Protein AF-A0A522B8D0-F1 (afdb_monomer_lite)

Radius of gyration: 38.63 Å; chains: 1; bounding box: 102×41×98 Å

Secondary structure (DSSP, 8-state):
---------------------------------SSHHHHHHHHHHHHHHHHHHHHHHHHHHHHHHHHHHHHHHHHHHHHHHHHHHHHHTTSPPPPPPTTT-HHHHHHHHHHHHHHHHHHHHHHHHHHHHHHHHHHHHHH-TTHHHHHHHHHHHHHH-HHHHHHHHTSS-HHHHHHHHHHHHHHHHHHHHHHHHHHHHHHHHHHHHTT---S-----------PPPHHHHHHHHHTT--HHHHHHHHHHH--

pLDDT: mean 71.37, std 17.2, range [30.66, 91.12]

Foldseek 3Di:
DDDDDDDDDDDDDDDDDDDDDDDDDDDPPPCPVPDVVVVVVVVVVVVVVVVVVVVVVVVVVVVVVVVVVVVVVVVVVVVVVVVVVVVVVPPQDDQDDCVVCVPSNVVSVVVVVVVVVVVVVVVVLVVVLVVLLVVVCVVDVCLCVQQVVVVVVCVVDVVSVCVQVVDPHNSVVSNVVSVVVVVVVVVVVVVVVVVVVVVVVVCVVVVVDPDDDDPDDPPDPPFDDPVLVVVCVVVVHDRVVSVVVVVVVVD

Sequence (251 aa):
MPENKETETTQKGEGVAEETERKEQDPAEKITPDHPRFQEVYGKWKSTERTAEQLKKSLEEKDLDIQLLKQHNQRLETRFSSVEDKMNAKAEEPAPDPIEDPKGYHAWWEKKYDTDRKQVQQAAYAARIGEQIEAQRDLHEDYEAVVKPIIAEMETNQELKNKIWLSANPAREAYKYGKGKMEKQTKENETSETEKEKERSRAIEQGLVEGAGAPPAKKAETKLTQDQARVARLLGVSEEKYLKQLQALEK

Structure (mmCIF, N/CA/C/O backbone):
data_AF-A0A522B8D0-F1
#
_entry.id   AF-A0A522B8D0-F1
#
loop_
_atom_site.group_PDB
_atom_site.id
_atom_site.type_symbol
_atom_site.label_atom_id
_atom_site.label_alt_id
_atom_site.label_comp_id
_atom_site.label_asym_id
_atom_site.label_entity_id
_atom_site.label_seq_id
_atom_site.pdbx_PDB_ins_code
_atom_site.Cartn_x
_atom_site.Cartn_y
_atom_site.Cartn_z
_atom_site.occupancy
_atom_site.B_iso_or_equiv
_atom_site.auth_seq_id
_atom_site.auth_comp_id
_atom_site.auth_asym_id
_atom_site.auth_atom_id
_atom_site.pdbx_PDB_model_num
ATOM 1 N N . MET A 1 1 ? -61.190 5.520 -40.421 1.00 31.17 1 MET A N 1
ATOM 2 C CA . MET A 1 1 ? -62.327 4.670 -40.826 1.00 31.17 1 MET A CA 1
ATOM 3 C C . MET A 1 1 ? -61.759 3.546 -41.683 1.00 31.17 1 MET A C 1
ATOM 5 O O . MET A 1 1 ? -61.038 3.903 -42.609 1.00 31.17 1 MET A O 1
ATOM 9 N N . PRO A 1 2 ? -62.083 2.262 -41.476 1.00 42.53 2 PRO A N 1
ATOM 10 C CA . PRO A 1 2 ? -62.659 1.642 -40.277 1.00 42.53 2 PRO A CA 1
ATOM 11 C C . PRO A 1 2 ? -62.097 0.223 -39.951 1.00 42.53 2 PRO A C 1
ATOM 13 O O . PRO A 1 2 ? -61.223 -0.284 -40.645 1.00 42.53 2 PRO A O 1
ATOM 16 N N . GLU A 1 3 ? -62.677 -0.356 -38.888 1.00 40.09 3 GLU A N 1
ATOM 17 C CA . GLU A 1 3 ? -63.013 -1.781 -38.652 1.00 40.09 3 GLU A CA 1
ATOM 18 C C . GLU A 1 3 ? -61.919 -2.805 -38.282 1.00 40.09 3 GLU A C 1
ATOM 20 O O . GLU A 1 3 ? -60.974 -3.043 -39.021 1.00 40.09 3 GLU A O 1
ATOM 25 N N . ASN A 1 4 ? -61.922 -3.356 -37.058 1.00 39.81 4 ASN A N 1
ATOM 26 C CA . ASN A 1 4 ? -62.866 -4.295 -36.398 1.00 39.81 4 ASN A CA 1
ATOM 27 C C . ASN A 1 4 ? -62.612 -5.779 -36.716 1.00 39.81 4 ASN A C 1
ATOM 29 O O . ASN A 1 4 ? -62.751 -6.222 -37.852 1.00 39.81 4 ASN A O 1
ATOM 33 N N . LYS A 1 5 ? -62.335 -6.530 -35.642 1.00 41.91 5 LYS A N 1
ATOM 34 C CA . LYS A 1 5 ? -62.818 -7.883 -35.294 1.00 41.91 5 LYS A CA 1
ATOM 35 C C . LYS A 1 5 ? -62.304 -8.145 -33.871 1.00 41.91 5 LYS A C 1
ATOM 37 O O . LYS A 1 5 ? -61.106 -8.304 -33.679 1.00 41.91 5 LYS A O 1
ATOM 42 N N . GLU A 1 6 ? -63.067 -7.870 -32.817 1.00 38.03 6 GLU A N 1
ATOM 43 C CA . GLU A 1 6 ? -64.169 -8.688 -32.282 1.00 38.03 6 GLU A CA 1
ATOM 44 C C . GLU A 1 6 ? -63.853 -10.185 -32.224 1.00 38.03 6 GLU A C 1
ATOM 46 O O . GLU A 1 6 ? -63.852 -10.867 -33.244 1.00 38.03 6 GLU A O 1
ATOM 51 N N . THR A 1 7 ? -63.686 -10.677 -30.995 1.00 37.69 7 THR A N 1
ATOM 52 C CA . THR A 1 7 ? -64.498 -11.788 -30.484 1.00 37.69 7 THR A CA 1
ATOM 53 C C . THR A 1 7 ? -64.794 -11.545 -29.006 1.00 37.69 7 THR A C 1
ATOM 55 O O . THR A 1 7 ? -63.912 -11.646 -28.153 1.00 37.69 7 THR A O 1
ATOM 58 N N . GLU A 1 8 ? -66.054 -11.211 -28.736 1.00 37.22 8 GLU A N 1
ATOM 59 C CA . GLU A 1 8 ? -66.759 -11.471 -27.484 1.00 37.22 8 GLU A CA 1
ATOM 60 C C . GLU A 1 8 ? -66.806 -12.980 -27.194 1.00 37.22 8 GLU A C 1
ATOM 62 O O . GLU A 1 8 ? -66.842 -13.785 -28.122 1.00 37.22 8 GLU A O 1
ATOM 67 N N . THR A 1 9 ? -66.941 -13.368 -25.923 1.00 34.50 9 THR A N 1
ATOM 68 C CA . THR A 1 9 ? -68.095 -14.173 -25.478 1.00 34.50 9 THR A CA 1
ATOM 69 C C . THR A 1 9 ? -68.305 -13.969 -23.976 1.00 34.50 9 THR A C 1
ATOM 71 O O . THR A 1 9 ? -67.489 -14.348 -23.140 1.00 34.50 9 THR A O 1
ATOM 74 N N . THR A 1 10 ? -69.442 -13.352 -23.677 1.00 34.34 10 THR A N 1
ATOM 75 C CA . THR A 1 10 ? -70.123 -13.240 -22.383 1.00 34.34 10 THR A CA 1
ATOM 76 C C . THR A 1 10 ? -71.086 -14.422 -22.222 1.00 34.34 10 THR A C 1
ATOM 78 O O . THR A 1 10 ? -71.681 -14.815 -23.219 1.00 34.34 10 THR A O 1
ATOM 81 N N . GLN A 1 11 ? -71.306 -14.922 -20.997 1.00 38.56 11 GLN A N 1
ATOM 82 C CA . GLN A 1 11 ? -72.619 -15.302 -20.409 1.00 38.56 11 GLN A CA 1
ATOM 83 C C . GLN A 1 11 ? -72.384 -15.974 -19.040 1.00 38.56 11 GLN A C 1
ATOM 85 O O . GLN A 1 11 ? -71.650 -16.947 -18.942 1.00 38.56 11 GLN A O 1
ATOM 90 N N . LYS A 1 12 ? -72.756 -15.329 -17.927 1.00 34.78 12 LYS A N 1
ATOM 91 C CA . LYS A 1 12 ? -74.091 -15.209 -17.291 1.00 34.78 12 LYS A CA 1
ATOM 92 C C . LYS A 1 12 ? -74.491 -16.432 -16.456 1.00 34.78 12 LYS A C 1
ATOM 94 O O . LYS A 1 12 ? -74.653 -17.530 -16.967 1.00 34.78 12 LYS A O 1
ATOM 99 N N . GLY A 1 13 ? -74.770 -16.149 -15.186 1.00 31.75 13 GLY A N 1
ATOM 100 C CA . GLY A 1 13 ? -75.489 -16.995 -14.242 1.00 31.75 13 GLY A CA 1
ATOM 101 C C . GLY A 1 13 ? -75.938 -16.148 -13.052 1.00 31.75 13 GLY A C 1
ATOM 102 O O . GLY A 1 13 ? -75.279 -16.137 -12.019 1.00 31.75 13 GLY A O 1
ATOM 103 N N . GLU A 1 14 ? -77.005 -15.370 -13.255 1.00 38.16 14 GLU A N 1
ATOM 104 C CA . GLU A 1 14 ? -77.809 -14.725 -12.206 1.00 38.16 14 GLU A CA 1
ATOM 105 C C . GLU A 1 14 ? -78.506 -15.788 -11.338 1.00 38.16 14 GLU A C 1
ATOM 107 O O . GLU A 1 14 ? -78.957 -16.807 -11.857 1.00 38.16 14 GLU A O 1
ATOM 112 N N . GLY A 1 15 ? -78.656 -15.518 -10.038 1.00 30.66 15 GLY A N 1
ATOM 113 C CA . GLY A 1 15 ? -79.461 -16.330 -9.124 1.00 30.66 15 GLY A CA 1
ATOM 114 C C . GLY A 1 15 ? -79.605 -15.663 -7.758 1.00 30.66 15 GLY A C 1
ATOM 115 O O . GLY A 1 15 ? -78.757 -15.828 -6.889 1.00 30.66 15 GLY A O 1
ATOM 116 N N . VAL A 1 16 ? -80.663 -14.867 -7.615 1.00 36.16 16 VAL A N 1
ATOM 117 C CA . VAL A 1 16 ? -81.123 -14.190 -6.392 1.00 36.16 16 VAL A CA 1
ATOM 118 C C . VAL A 1 16 ? -82.083 -15.110 -5.618 1.00 36.16 16 VAL A C 1
ATOM 120 O O . VAL A 1 16 ? -82.802 -15.881 -6.245 1.00 36.16 16 VAL A O 1
ATOM 123 N N . ALA A 1 17 ? -82.140 -14.899 -4.294 1.00 32.41 17 ALA A N 1
ATOM 124 C CA . ALA A 1 17 ? -83.106 -15.385 -3.293 1.00 32.41 17 ALA A CA 1
ATOM 125 C C . ALA A 1 17 ? -82.861 -16.791 -2.711 1.00 32.41 17 ALA A C 1
ATOM 127 O O . ALA A 1 17 ? -83.013 -17.791 -3.394 1.00 32.41 17 ALA A O 1
ATOM 128 N N . GLU A 1 18 ? -82.563 -16.875 -1.410 1.00 36.44 18 GLU A N 1
ATOM 129 C CA . GLU A 1 18 ? -83.627 -17.039 -0.413 1.00 36.44 18 GLU A CA 1
ATOM 130 C C . GLU A 1 18 ? -83.113 -16.763 1.006 1.00 36.44 18 GLU A C 1
ATOM 132 O O . GLU A 1 18 ? -81.993 -17.083 1.400 1.00 36.44 18 GLU A O 1
ATOM 137 N N . GLU A 1 19 ? -83.979 -16.089 1.735 1.00 41.19 19 GLU A N 1
ATOM 138 C CA . GLU A 1 19 ? -83.930 -15.718 3.131 1.00 41.19 19 GLU A CA 1
ATOM 139 C C . GLU A 1 19 ? -83.968 -16.982 4.005 1.00 41.19 19 GLU A C 1
ATOM 141 O O . GLU A 1 19 ? -84.827 -17.849 3.854 1.00 41.19 19 GLU A O 1
ATOM 146 N N . THR A 1 20 ? -83.049 -17.109 4.957 1.00 35.47 20 THR A N 1
ATOM 147 C CA . THR A 1 20 ? -83.353 -17.869 6.171 1.00 35.47 20 THR A CA 1
ATOM 148 C C . THR A 1 20 ? -82.758 -17.136 7.353 1.00 35.47 20 THR A C 1
ATOM 150 O O . THR A 1 20 ? -81.575 -17.242 7.676 1.00 35.47 20 THR A O 1
ATOM 153 N N . GLU A 1 21 ? -83.624 -16.356 7.991 1.00 41.97 21 GLU A N 1
ATOM 154 C CA . GLU A 1 21 ? -83.478 -15.961 9.378 1.00 41.97 21 GLU A CA 1
ATOM 155 C C . GLU A 1 21 ? -83.120 -17.195 10.226 1.00 41.97 21 GLU A C 1
ATOM 157 O O . GLU A 1 21 ? -83.922 -18.108 10.420 1.00 41.97 21 GLU A O 1
ATOM 162 N N . ARG A 1 22 ? -81.921 -17.198 10.804 1.00 38.12 22 ARG A N 1
ATOM 163 C CA . ARG A 1 22 ? -81.732 -17.743 12.148 1.00 38.12 22 ARG A CA 1
ATOM 164 C C . ARG A 1 22 ? -81.296 -16.600 13.041 1.00 38.12 22 ARG A C 1
ATOM 166 O O . ARG A 1 22 ? -80.118 -16.275 13.149 1.00 38.12 22 ARG A O 1
ATOM 173 N N . LYS A 1 23 ? -82.300 -15.973 13.651 1.00 37.28 23 LYS A N 1
ATOM 174 C CA . LYS A 1 23 ? -82.131 -15.285 14.925 1.00 37.28 23 LYS A CA 1
ATOM 175 C C . LYS A 1 23 ? -81.528 -16.250 15.944 1.00 37.28 23 LYS A C 1
ATOM 177 O O . LYS A 1 23 ? -81.871 -17.428 15.958 1.00 37.28 23 LYS A O 1
ATOM 182 N N . GLU A 1 24 ? -80.696 -15.658 16.793 1.00 45.12 24 GLU A N 1
ATOM 183 C CA . GLU A 1 24 ? -80.339 -16.112 18.135 1.00 45.12 24 GLU A CA 1
ATOM 184 C C . GLU A 1 24 ? -79.643 -17.470 18.235 1.00 45.12 24 GLU A C 1
ATOM 186 O O . GLU A 1 24 ? -80.259 -18.525 18.329 1.00 45.12 24 GLU A O 1
ATOM 191 N N . GLN A 1 25 ? -78.323 -17.397 18.368 1.00 35.97 25 GLN A N 1
ATOM 192 C CA . GLN A 1 25 ? -77.677 -17.889 19.5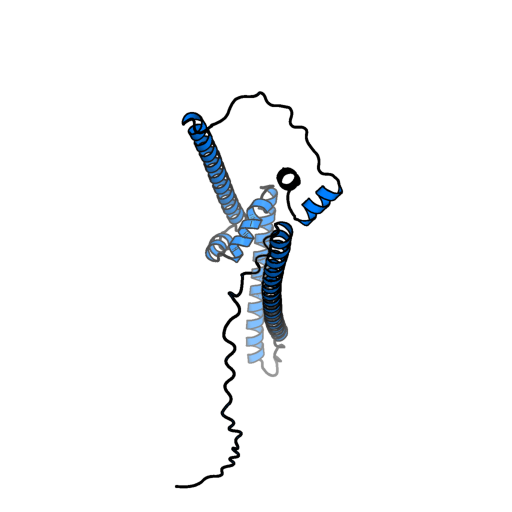79 1.00 35.97 25 GLN A CA 1
ATOM 193 C C . GLN A 1 25 ? -76.413 -17.068 19.782 1.00 35.97 25 GLN A C 1
ATOM 195 O O . GLN A 1 25 ? -75.493 -17.217 18.989 1.00 35.97 25 GLN A O 1
ATOM 200 N N . ASP A 1 26 ? -76.491 -16.169 20.772 1.00 35.66 26 ASP A N 1
ATOM 201 C CA . ASP A 1 26 ? -75.467 -15.788 21.753 1.00 35.66 26 ASP A CA 1
ATOM 202 C C . ASP A 1 26 ? -74.041 -15.473 21.265 1.00 35.66 26 ASP A C 1
ATOM 204 O O . ASP A 1 26 ? -73.635 -15.873 20.181 1.00 35.66 26 ASP A O 1
ATOM 208 N N . PRO A 1 27 ? -73.278 -14.626 21.984 1.00 43.34 27 PRO A N 1
ATOM 209 C CA . PRO A 1 27 ? -72.066 -14.031 21.438 1.00 43.34 27 PRO A CA 1
ATOM 210 C C . PRO A 1 27 ? -71.155 -15.128 20.886 1.00 43.34 27 PRO A C 1
ATOM 212 O O . PRO A 1 27 ? -71.113 -16.235 21.423 1.00 43.34 27 PRO A O 1
ATOM 215 N N . ALA A 1 28 ? -70.359 -14.808 19.861 1.00 42.09 28 ALA A N 1
ATOM 216 C CA . ALA A 1 28 ? -69.061 -15.449 19.756 1.00 42.09 28 ALA A CA 1
ATOM 217 C C . ALA A 1 28 ? -68.340 -15.091 21.060 1.00 42.09 28 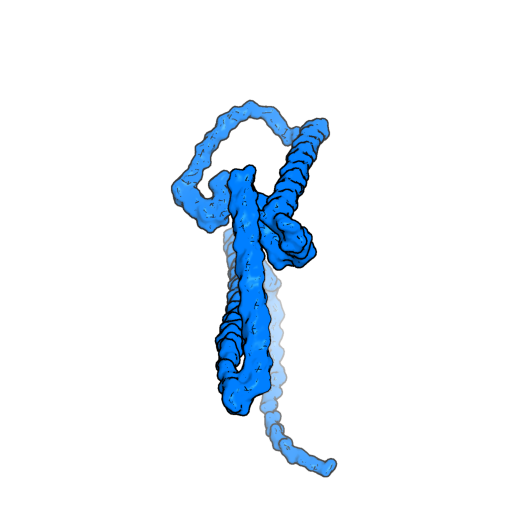ALA A C 1
ATOM 219 O O . ALA A 1 28 ? -67.613 -14.097 21.142 1.00 42.09 28 ALA A O 1
ATOM 220 N N . GLU A 1 29 ? -68.644 -15.858 22.112 1.00 44.44 29 GLU A N 1
ATOM 221 C CA . GLU A 1 29 ? -67.820 -16.057 23.265 1.00 44.44 29 GLU A CA 1
ATOM 222 C C . GLU A 1 29 ? -66.446 -16.152 22.644 1.00 44.44 29 GLU A C 1
ATOM 224 O O . GLU A 1 29 ? -66.147 -17.032 21.828 1.00 44.44 29 GLU A O 1
ATOM 229 N N . LYS A 1 30 ? -65.613 -15.166 22.967 1.00 47.50 30 LYS A N 1
ATOM 230 C CA . LYS A 1 30 ? -64.203 -15.448 23.067 1.00 47.50 30 LYS A CA 1
ATOM 231 C C . LYS A 1 30 ? -64.164 -16.722 23.894 1.00 47.50 30 LYS A C 1
ATOM 233 O O . LYS A 1 30 ? -64.244 -16.659 25.114 1.00 47.50 30 LYS A O 1
ATOM 238 N N . ILE A 1 31 ? -64.030 -17.869 23.239 1.00 50.38 31 ILE A N 1
ATOM 239 C CA . ILE A 1 31 ? -63.496 -19.061 23.864 1.00 50.38 31 ILE A CA 1
ATOM 240 C C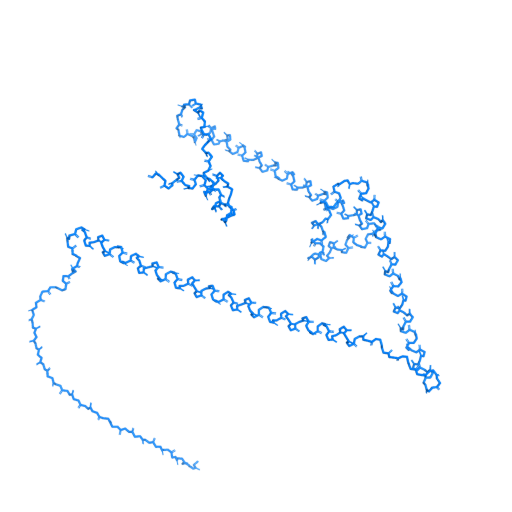 . ILE A 1 31 ? -62.012 -18.725 24.060 1.00 50.38 31 ILE A C 1
ATOM 242 O O . ILE A 1 31 ? -61.124 -19.291 23.438 1.00 50.38 31 ILE A O 1
ATOM 246 N N . THR A 1 32 ? -61.729 -17.694 24.860 1.00 56.59 32 THR A N 1
ATOM 247 C CA . THR A 1 32 ? -60.619 -17.710 25.783 1.00 56.59 32 THR A CA 1
ATOM 248 C C . THR A 1 32 ? -61.014 -18.826 26.718 1.00 56.59 32 THR A C 1
ATOM 250 O O . THR A 1 32 ? -61.957 -18.649 27.487 1.00 56.59 32 THR A O 1
ATOM 253 N N . PRO A 1 33 ? -60.414 -20.013 26.591 1.00 55.50 33 PRO A N 1
ATOM 254 C CA . PRO A 1 33 ? -60.809 -21.096 27.455 1.00 55.50 33 PRO A CA 1
ATOM 255 C C . PRO A 1 33 ? -60.426 -20.618 28.855 1.00 55.50 33 PRO A C 1
ATOM 257 O O . PRO A 1 33 ? -59.255 -20.328 29.109 1.00 55.50 33 PRO A O 1
ATOM 260 N N . ASP A 1 34 ? -61.412 -20.468 29.735 1.00 57.34 34 ASP A N 1
ATOM 261 C CA . ASP A 1 34 ? -61.254 -19.851 31.062 1.00 57.34 34 ASP A CA 1
ATOM 262 C C . ASP A 1 34 ? -60.520 -20.779 32.049 1.00 57.34 34 ASP A C 1
ATOM 264 O O . ASP A 1 34 ? -60.603 -20.674 33.269 1.00 57.34 34 ASP A O 1
ATOM 268 N N . HIS A 1 35 ? -59.781 -21.738 31.490 1.00 58.19 35 HIS A N 1
ATOM 269 C CA . HIS A 1 35 ? -58.930 -22.656 32.198 1.00 58.19 35 HIS A CA 1
ATOM 270 C C . HIS A 1 35 ? -57.471 -22.227 31.974 1.00 58.19 35 HIS A C 1
ATOM 272 O O . HIS A 1 35 ? -57.006 -22.223 30.827 1.00 58.19 35 HIS A O 1
ATOM 278 N N . PRO A 1 36 ? -56.702 -21.938 33.039 1.00 63.34 36 PRO A N 1
ATOM 279 C CA . PRO A 1 36 ? -55.348 -21.376 32.940 1.00 63.34 36 PRO A CA 1
ATOM 280 C C . PRO A 1 36 ? -54.424 -22.202 32.030 1.00 63.34 36 PRO A C 1
ATOM 282 O O . PRO A 1 36 ? -53.677 -21.663 31.218 1.00 63.34 36 PRO A O 1
ATOM 285 N N . ARG A 1 37 ? -54.581 -23.531 32.048 1.00 62.41 37 ARG A N 1
ATOM 286 C CA . ARG A 1 37 ? -53.851 -24.465 31.174 1.00 62.41 37 ARG A CA 1
ATOM 287 C C . ARG A 1 37 ? -54.042 -24.216 29.668 1.00 62.41 37 ARG A C 1
ATOM 289 O O . ARG A 1 37 ? -53.117 -24.436 28.897 1.00 62.41 37 ARG A O 1
ATOM 296 N N . PHE A 1 38 ? -55.217 -23.777 29.227 1.00 65.38 38 PHE A N 1
ATOM 297 C CA . PHE A 1 38 ? -55.481 -23.503 27.813 1.00 65.38 38 PHE A CA 1
ATOM 298 C C . PHE A 1 38 ? -54.984 -22.119 27.383 1.00 65.38 38 PHE A C 1
ATOM 300 O O . PHE A 1 38 ? -54.512 -21.981 26.257 1.00 65.38 38 PHE A O 1
ATOM 307 N N . GLN A 1 39 ? -55.023 -21.119 28.271 1.00 67.75 39 GLN A N 1
ATOM 308 C CA . GLN A 1 39 ? -54.376 -19.825 28.025 1.00 67.75 39 GLN A CA 1
ATOM 309 C C . GLN A 1 39 ? -52.856 -19.990 27.887 1.00 67.75 39 GLN A C 1
ATOM 311 O O . GLN A 1 39 ? -52.251 -19.405 26.990 1.00 67.75 39 GLN A O 1
ATOM 316 N N . GLU A 1 40 ? -52.249 -20.861 28.698 1.00 69.56 40 GLU A N 1
ATOM 317 C CA . GLU A 1 40 ? -50.836 -21.225 28.569 1.00 69.56 40 GLU A CA 1
ATOM 318 C C . GLU A 1 40 ? -50.526 -21.939 27.247 1.00 69.56 40 GLU A C 1
ATOM 320 O O . GLU A 1 40 ? -49.542 -21.609 26.585 1.00 69.56 40 GLU A O 1
ATOM 325 N N . VAL A 1 41 ? -51.350 -22.910 26.837 1.00 70.62 41 VAL A N 1
ATOM 326 C CA . VAL A 1 41 ? -51.152 -23.643 25.573 1.00 70.62 41 VAL A CA 1
ATOM 327 C C . VAL A 1 41 ? -51.348 -22.723 24.368 1.00 70.62 41 VAL A C 1
ATOM 329 O O . VAL A 1 41 ? -50.527 -22.737 23.454 1.00 70.62 41 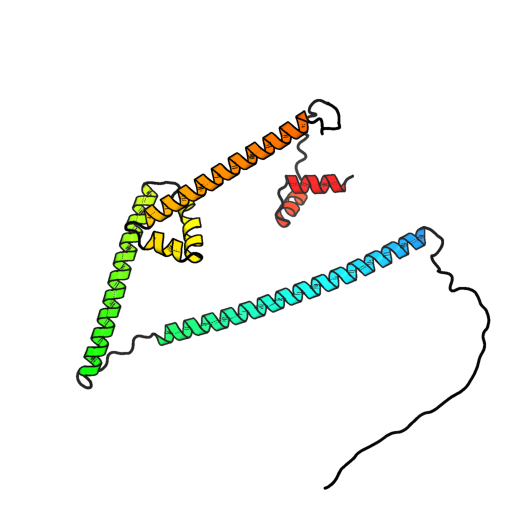VAL A O 1
ATOM 332 N N . TYR A 1 42 ? -52.376 -21.874 24.380 1.00 71.88 42 TYR A N 1
ATOM 333 C CA . TYR A 1 42 ? -52.616 -20.893 23.324 1.00 71.88 42 TYR A CA 1
ATOM 334 C C . TYR A 1 42 ? -51.511 -19.828 23.273 1.00 71.88 42 TYR A C 1
ATOM 336 O O . TYR A 1 42 ? -51.053 -19.466 22.191 1.00 71.88 42 TYR A O 1
ATOM 344 N N . GLY A 1 43 ? -51.009 -19.386 24.431 1.00 70.12 43 GLY A N 1
ATOM 345 C CA . GLY A 1 43 ? -49.850 -18.498 24.531 1.00 70.12 43 GLY A CA 1
ATOM 346 C C . GLY A 1 43 ? -48.578 -19.121 23.948 1.00 70.12 43 GLY A C 1
ATOM 347 O O . GLY A 1 43 ? -47.870 -18.460 23.188 1.00 70.12 43 GLY A O 1
ATOM 348 N N . LYS A 1 44 ? -48.325 -20.408 24.225 1.00 75.75 44 LYS A N 1
ATOM 349 C CA . LYS A 1 44 ? -47.220 -21.184 23.628 1.00 75.75 44 LYS A CA 1
ATOM 350 C C . LYS A 1 44 ? -47.394 -21.386 22.118 1.00 75.75 44 LYS A C 1
ATOM 352 O O . LYS A 1 44 ? -46.424 -21.333 21.367 1.00 75.75 44 LYS A O 1
ATOM 357 N N . TRP A 1 45 ? -48.619 -21.587 21.645 1.00 76.69 45 TRP A N 1
ATOM 358 C CA . TRP A 1 45 ? -48.897 -21.724 20.215 1.00 76.69 45 TRP A CA 1
ATOM 359 C C . TRP A 1 45 ? -48.711 -20.395 19.463 1.00 76.69 45 TRP A C 1
ATOM 361 O O . TRP A 1 45 ? -48.005 -20.336 18.461 1.00 76.69 45 TRP A O 1
ATOM 371 N N . LYS A 1 46 ? -49.227 -19.284 19.999 1.00 77.62 46 LYS A N 1
ATOM 372 C CA . LYS A 1 46 ? -49.014 -17.948 19.419 1.00 77.62 46 LYS A CA 1
ATOM 373 C C . LYS A 1 46 ? -47.552 -17.501 19.470 1.00 77.62 46 LYS A C 1
ATOM 375 O O . LYS A 1 46 ? -47.107 -16.791 18.569 1.00 77.62 46 LYS A O 1
ATOM 380 N N . SER A 1 47 ? -46.794 -17.882 20.501 1.00 74.12 47 SER A N 1
ATOM 381 C CA . SER A 1 47 ? -45.360 -17.577 20.555 1.00 74.12 47 SER A CA 1
ATOM 382 C C . SER A 1 47 ? -44.573 -18.387 19.526 1.00 74.12 47 SER A C 1
ATOM 384 O O . SER A 1 47 ? -43.737 -17.815 18.832 1.00 74.12 47 SER A O 1
ATOM 386 N N . THR A 1 48 ? -44.890 -19.673 19.351 1.00 74.56 48 THR A N 1
ATOM 387 C CA . THR A 1 48 ? -44.255 -20.516 18.325 1.00 74.56 48 THR A CA 1
ATOM 388 C C . THR A 1 48 ? -44.575 -20.046 16.902 1.00 74.56 48 THR A C 1
ATOM 390 O O . THR A 1 48 ? -43.669 -19.971 16.071 1.00 74.56 48 THR A O 1
ATOM 393 N N . GLU A 1 49 ? -45.808 -19.611 16.636 1.00 79.50 49 GLU A N 1
ATOM 394 C CA . GLU A 1 49 ? -46.210 -18.998 15.360 1.00 79.50 49 GLU A CA 1
ATOM 395 C C . GLU A 1 49 ? -45.383 -17.735 15.049 1.00 79.50 49 GLU A C 1
ATOM 397 O O . GLU A 1 49 ? -44.804 -17.613 13.969 1.00 79.50 49 GLU A O 1
ATOM 402 N N . ARG A 1 50 ? -45.202 -16.844 16.036 1.00 76.50 50 ARG A N 1
ATOM 403 C CA . ARG A 1 50 ? -44.351 -15.648 15.888 1.00 76.50 50 ARG A CA 1
ATOM 404 C C . ARG A 1 50 ? -42.881 -15.995 15.646 1.00 76.50 50 ARG A C 1
ATOM 406 O O . ARG A 1 50 ? -42.231 -15.339 14.835 1.00 76.50 50 ARG A O 1
ATOM 413 N N . THR A 1 51 ? -42.349 -17.017 16.320 1.00 75.00 51 THR A N 1
ATOM 414 C CA . THR A 1 51 ? -40.961 -17.455 16.088 1.00 75.00 51 THR A CA 1
ATOM 415 C C . THR A 1 51 ? -40.771 -18.054 14.695 1.00 75.00 51 THR A C 1
ATOM 417 O O . THR A 1 51 ? -39.735 -17.829 14.075 1.00 75.00 51 THR A O 1
ATOM 420 N N . ALA A 1 52 ? -41.776 -18.755 14.160 1.00 77.00 52 ALA A N 1
ATOM 421 C CA . ALA A 1 52 ? -41.725 -19.312 12.812 1.00 77.00 52 ALA A CA 1
ATOM 422 C C . ALA A 1 52 ? -41.737 -18.210 11.738 1.00 77.00 52 ALA A C 1
ATOM 424 O O . ALA A 1 52 ? -40.949 -18.262 10.793 1.00 77.00 52 ALA A O 1
ATOM 425 N N . GLU A 1 53 ? -42.563 -17.173 11.907 1.00 78.81 53 GLU A N 1
ATOM 426 C CA . GLU A 1 53 ? -42.573 -16.011 11.007 1.00 78.81 53 GLU A CA 1
ATOM 427 C C . GLU A 1 53 ? -41.250 -15.229 11.040 1.00 78.81 53 GLU A C 1
ATOM 429 O O . GLU A 1 53 ? -40.760 -14.794 9.997 1.00 78.81 53 GLU A O 1
ATOM 434 N N . GLN A 1 54 ? -40.637 -15.078 12.219 1.00 78.81 54 GLN A N 1
ATOM 435 C CA . GLN A 1 54 ? -39.321 -14.442 12.361 1.00 78.81 54 GLN A CA 1
ATOM 436 C C . GLN A 1 54 ? -38.206 -15.257 11.692 1.00 78.81 54 GLN A C 1
ATOM 438 O O . GLN A 1 54 ? -37.362 -14.688 11.000 1.00 78.81 54 GLN A O 1
ATOM 443 N N . LEU A 1 55 ? -38.220 -16.585 11.843 1.00 72.19 55 LEU A N 1
ATOM 444 C CA . LEU A 1 55 ? -37.266 -17.475 11.174 1.00 72.19 55 LEU A CA 1
ATOM 445 C C . LEU A 1 55 ? -37.405 -17.423 9.650 1.00 72.19 55 LEU A C 1
ATOM 447 O O . LEU A 1 55 ? -36.393 -17.420 8.952 1.00 72.19 55 LEU A O 1
ATOM 451 N N . LYS A 1 56 ? -38.636 -17.331 9.134 1.00 78.25 56 LYS A N 1
ATOM 452 C CA . LYS A 1 56 ? -38.888 -17.209 7.695 1.00 78.25 56 LYS A CA 1
ATOM 453 C C . LYS A 1 56 ? -38.310 -15.912 7.122 1.00 78.25 56 LYS A C 1
ATOM 455 O O . LYS A 1 56 ? -37.598 -15.966 6.126 1.00 78.25 56 LYS A O 1
ATOM 460 N N . LYS A 1 57 ? -38.524 -14.775 7.795 1.00 79.88 57 LYS A N 1
ATOM 461 C CA . LYS A 1 57 ? -37.920 -13.488 7.401 1.00 79.88 57 LYS A CA 1
ATOM 462 C C . LYS A 1 57 ? -36.391 -13.532 7.438 1.00 79.88 57 LYS A C 1
ATOM 464 O O . LYS A 1 57 ? -35.747 -13.078 6.504 1.00 79.88 57 LYS A O 1
ATOM 469 N N . SER A 1 58 ? -35.808 -14.149 8.470 1.00 75.88 58 SER A N 1
ATOM 470 C CA . SER A 1 58 ? -34.350 -14.300 8.569 1.00 75.88 58 SER A CA 1
ATOM 471 C C . SER A 1 58 ? -33.761 -15.194 7.468 1.00 75.88 58 SER A C 1
ATOM 473 O O . SER A 1 58 ? -32.643 -14.952 7.019 1.00 75.88 58 SER A O 1
ATOM 475 N N . LEU A 1 59 ? -34.487 -16.226 7.027 1.00 75.44 59 LEU A N 1
ATOM 476 C CA . LEU A 1 59 ? -34.088 -17.054 5.885 1.00 75.44 59 LEU A CA 1
ATOM 477 C C . LEU A 1 59 ? -34.142 -16.267 4.571 1.00 75.44 59 LEU A C 1
ATOM 479 O O . LEU A 1 59 ? -33.185 -16.319 3.808 1.00 75.44 59 LEU A O 1
ATOM 483 N N . GLU A 1 60 ? -35.207 -15.497 4.346 1.00 78.88 60 GLU A N 1
ATOM 484 C CA . GLU A 1 60 ? -35.355 -14.651 3.154 1.00 78.88 60 GLU A CA 1
ATOM 485 C C . GLU A 1 60 ? -34.261 -13.568 3.075 1.00 78.88 60 GLU A C 1
ATOM 487 O O . GLU A 1 60 ? -33.693 -13.345 2.007 1.00 78.88 60 GLU A O 1
ATOM 492 N N . GLU A 1 61 ? -33.901 -12.947 4.203 1.00 76.19 61 GLU A N 1
ATOM 493 C CA . GLU A 1 61 ? -32.780 -11.998 4.286 1.00 76.19 61 GLU A CA 1
ATOM 494 C C . GLU A 1 61 ? -31.437 -12.668 3.960 1.00 76.19 61 GLU A C 1
ATOM 496 O O . GLU A 1 61 ? -30.668 -12.157 3.146 1.00 76.19 61 GLU A O 1
ATOM 501 N N . LYS A 1 62 ? -31.173 -13.857 4.520 1.00 75.75 62 LYS A N 1
ATOM 502 C CA . LYS A 1 62 ? -29.945 -14.615 4.228 1.00 75.75 62 LYS A CA 1
ATOM 503 C C . LYS A 1 62 ? -29.862 -15.062 2.772 1.00 75.75 62 LYS A C 1
ATOM 505 O O . LYS A 1 62 ? -28.778 -15.043 2.194 1.00 75.75 62 LYS A O 1
ATOM 510 N N . ASP A 1 63 ? -30.977 -15.461 2.169 1.00 76.25 63 ASP A N 1
ATOM 511 C CA . ASP A 1 63 ? -31.016 -15.829 0.754 1.00 76.25 63 ASP A CA 1
ATOM 512 C C . ASP A 1 63 ? -30.737 -14.619 -0.146 1.00 76.25 63 ASP A C 1
ATOM 514 O O . ASP A 1 63 ? -30.029 -14.746 -1.151 1.00 76.25 63 ASP A O 1
ATOM 518 N N . LEU A 1 64 ? -31.223 -13.434 0.235 1.00 77.50 64 LEU A N 1
ATOM 519 C CA . LEU A 1 64 ? -30.932 -12.181 -0.458 1.00 77.50 64 LEU A CA 1
ATOM 520 C C . LEU A 1 64 ? -29.444 -11.810 -0.346 1.00 77.50 64 LEU A C 1
ATOM 522 O O . LEU A 1 64 ? -28.817 -11.480 -1.355 1.00 77.50 64 LEU A O 1
ATOM 526 N N . ASP A 1 65 ? -28.850 -11.976 0.837 1.00 72.56 65 ASP A N 1
ATOM 527 C CA . ASP A 1 65 ? -27.412 -11.793 1.055 1.00 72.56 65 ASP A CA 1
ATOM 528 C C . ASP A 1 65 ? -26.575 -12.768 0.212 1.00 72.56 65 ASP A C 1
ATOM 530 O O . ASP A 1 65 ? -25.596 -12.370 -0.425 1.00 72.56 65 ASP A O 1
ATOM 534 N N . ILE A 1 66 ? -26.979 -14.042 0.129 1.00 75.94 66 ILE A N 1
ATOM 535 C CA . ILE A 1 66 ? -26.311 -15.049 -0.712 1.00 75.94 66 ILE A CA 1
ATOM 536 C C . ILE A 1 66 ? -26.406 -14.673 -2.197 1.00 75.94 66 ILE A C 1
ATOM 538 O O . ILE A 1 66 ? -25.429 -14.834 -2.937 1.00 75.94 66 ILE A O 1
ATOM 542 N N . GLN A 1 67 ? -27.553 -14.169 -2.662 1.00 73.44 67 GLN A N 1
ATOM 543 C CA . GLN A 1 67 ? -27.710 -13.717 -4.048 1.00 73.44 67 GLN A CA 1
ATOM 544 C C . GLN A 1 67 ? -26.841 -12.494 -4.358 1.00 73.44 67 GLN A C 1
ATOM 546 O O . GLN A 1 67 ? -26.189 -12.468 -5.405 1.00 73.44 67 GLN A O 1
ATOM 551 N N . LEU A 1 68 ? -26.769 -11.520 -3.447 1.00 76.81 68 LEU A N 1
ATOM 552 C CA . LEU A 1 68 ? -25.879 -10.365 -3.577 1.00 76.81 68 LEU A CA 1
ATOM 553 C C . LEU A 1 68 ? -24.409 -10.795 -3.638 1.00 76.81 68 LEU A C 1
ATOM 555 O O . LEU A 1 68 ? -23.659 -10.304 -4.485 1.00 76.81 68 LEU A O 1
ATOM 559 N N . LEU A 1 69 ? -24.010 -11.767 -2.812 1.00 68.94 69 LEU A N 1
ATOM 560 C CA . LEU A 1 69 ? -22.653 -12.311 -2.816 1.00 68.94 69 LEU A CA 1
ATOM 561 C C . LEU A 1 69 ? -22.320 -13.005 -4.146 1.00 68.94 69 LEU A C 1
ATOM 563 O O . LEU A 1 69 ? -21.247 -12.789 -4.712 1.00 68.94 69 LEU A O 1
ATOM 567 N N . LYS A 1 70 ? -23.257 -13.790 -4.693 1.00 79.31 70 LYS A N 1
ATOM 568 C CA . LYS A 1 70 ? -23.109 -14.426 -6.013 1.00 79.31 70 LYS A CA 1
ATOM 569 C C . LYS A 1 70 ? -22.967 -13.393 -7.133 1.00 79.31 70 LYS A C 1
ATOM 571 O O . LYS A 1 70 ? -22.067 -13.520 -7.959 1.00 79.31 70 LYS A O 1
ATOM 576 N N . GLN A 1 71 ? -23.800 -12.350 -7.143 1.00 80.75 71 GLN A N 1
ATOM 577 C CA . GLN A 1 71 ? -23.712 -11.272 -8.137 1.00 80.75 71 GLN A CA 1
ATOM 578 C C . GLN A 1 71 ? -22.397 -10.491 -8.033 1.00 80.75 71 GLN A C 1
ATOM 580 O O . GLN A 1 71 ? -21.802 -10.129 -9.049 1.00 80.75 71 GLN A O 1
ATOM 585 N N . HIS A 1 72 ? -21.926 -10.234 -6.812 1.00 67.19 72 HIS A N 1
ATOM 586 C CA . HIS A 1 72 ? -20.642 -9.588 -6.574 1.00 67.19 72 HIS A CA 1
ATOM 587 C C . HIS A 1 72 ? -19.478 -10.437 -7.104 1.00 67.19 72 HIS A C 1
ATOM 589 O O . HIS A 1 72 ? -18.636 -9.923 -7.840 1.00 67.19 72 HIS A O 1
ATOM 595 N N . ASN A 1 73 ? -19.470 -11.740 -6.813 1.00 75.62 73 ASN A N 1
ATOM 596 C CA . ASN A 1 73 ? -18.441 -12.655 -7.309 1.00 75.62 73 ASN A CA 1
ATOM 597 C C . ASN A 1 73 ? -18.435 -12.745 -8.838 1.00 75.62 73 ASN A C 1
ATOM 599 O O . ASN A 1 73 ? -17.375 -12.632 -9.444 1.00 75.62 73 ASN A O 1
ATOM 603 N N . GLN A 1 74 ? -19.604 -12.820 -9.474 1.00 81.88 74 GLN A N 1
ATOM 604 C CA . GLN A 1 74 ? -19.699 -12.843 -10.935 1.00 81.88 74 GLN A CA 1
ATOM 605 C C . GLN A 1 74 ? -19.174 -11.544 -11.578 1.00 81.88 74 GLN A C 1
ATOM 607 O O . GLN A 1 74 ? -18.513 -11.565 -12.620 1.00 81.88 74 GLN A O 1
ATOM 612 N N . ARG A 1 75 ? -19.425 -10.386 -10.947 1.00 75.25 75 ARG A N 1
ATOM 613 C CA . ARG A 1 75 ? -18.849 -9.101 -11.382 1.00 75.25 75 ARG A CA 1
ATOM 614 C C . ARG A 1 75 ? -17.331 -9.073 -11.229 1.00 75.25 75 ARG A C 1
ATOM 616 O O . ARG A 1 75 ? -16.660 -8.501 -12.089 1.00 75.25 75 ARG A O 1
ATOM 623 N N . LEU A 1 76 ? -16.796 -9.655 -10.157 1.00 72.69 76 LEU A N 1
ATOM 624 C CA . LEU A 1 76 ? -15.354 -9.764 -9.954 1.00 72.69 76 LEU A CA 1
ATOM 625 C C . LEU A 1 76 ? -14.711 -10.680 -10.994 1.00 72.69 76 LEU A C 1
ATOM 627 O O . LEU A 1 76 ? -13.755 -10.249 -11.627 1.00 72.69 76 LEU A O 1
ATOM 631 N N . GLU A 1 77 ? -15.261 -11.870 -11.238 1.00 76.75 77 GLU A N 1
ATOM 632 C CA . GLU A 1 77 ? -14.776 -12.788 -12.281 1.00 76.75 77 GLU A CA 1
ATOM 633 C C . GLU A 1 77 ? -14.741 -12.109 -13.651 1.00 76.75 77 GLU A C 1
ATOM 635 O O . GLU A 1 77 ? -13.704 -12.091 -14.305 1.00 76.75 77 GLU A O 1
ATOM 640 N N . THR A 1 78 ? -15.824 -11.427 -14.037 1.00 77.69 78 THR A N 1
ATOM 641 C CA . THR A 1 78 ? -15.880 -10.694 -15.314 1.00 77.69 78 THR A CA 1
ATOM 642 C C . THR A 1 78 ? -14.796 -9.611 -15.403 1.00 77.69 78 THR A C 1
ATOM 644 O O . THR A 1 78 ? -14.206 -9.384 -16.462 1.00 77.69 78 THR A O 1
ATOM 647 N N . ARG A 1 79 ? -14.507 -8.920 -14.291 1.00 70.69 79 ARG A N 1
ATOM 648 C CA . ARG A 1 79 ? -13.431 -7.921 -14.237 1.00 70.69 79 ARG A CA 1
ATOM 649 C C . ARG A 1 79 ? -12.049 -8.561 -14.305 1.00 70.69 79 ARG A C 1
ATOM 651 O O . ARG A 1 79 ? -11.200 -8.009 -14.999 1.00 70.69 79 ARG A O 1
ATOM 658 N N . PHE A 1 80 ? -11.827 -9.682 -13.623 1.00 71.25 80 PHE A N 1
ATOM 659 C CA . PHE A 1 80 ? -10.556 -10.400 -13.668 1.00 71.25 80 PHE A CA 1
ATOM 660 C C . PHE A 1 80 ? -10.263 -10.913 -15.077 1.00 71.25 80 PHE A C 1
ATOM 662 O O . PHE A 1 80 ? -9.204 -10.587 -15.606 1.00 71.25 80 PHE A O 1
ATOM 669 N N . SER A 1 81 ? -11.227 -11.556 -15.741 1.00 69.50 81 SER A N 1
ATOM 670 C CA . SER A 1 81 ? -11.062 -11.998 -17.132 1.00 69.50 81 SER A CA 1
ATOM 671 C C . SER A 1 81 ? -10.778 -10.828 -18.082 1.00 69.50 81 SER A C 1
ATOM 673 O O . SER A 1 81 ? -9.866 -10.899 -18.896 1.00 69.50 81 SER A O 1
ATOM 675 N N . SER A 1 82 ? -11.453 -9.680 -17.918 1.00 67.56 82 SER A N 1
ATOM 676 C CA . SER A 1 82 ? -11.160 -8.483 -18.727 1.00 67.56 82 SER A CA 1
ATOM 677 C C . SER A 1 82 ? -9.747 -7.921 -18.506 1.00 67.56 82 SER A C 1
ATOM 679 O O . SER A 1 82 ? -9.177 -7.302 -19.407 1.00 67.56 82 SER A O 1
ATOM 681 N N . VAL A 1 83 ? -9.185 -8.078 -17.306 1.00 66.19 83 VAL A N 1
ATOM 682 C CA . VAL A 1 83 ? -7.809 -7.662 -17.000 1.00 66.19 83 VAL A CA 1
ATOM 683 C C . VAL A 1 83 ? -6.806 -8.660 -17.571 1.00 66.19 83 VAL A C 1
ATOM 685 O O . VAL A 1 83 ? -5.819 -8.224 -18.162 1.00 66.19 83 VAL A O 1
ATOM 688 N N . GLU A 1 84 ? -7.070 -9.962 -17.459 1.00 62.66 84 GLU A N 1
ATOM 689 C CA . GLU A 1 84 ? -6.253 -11.021 -18.064 1.00 62.66 84 GLU A CA 1
ATOM 690 C C . GLU A 1 84 ? -6.204 -10.889 -19.589 1.00 62.66 84 GLU A C 1
ATOM 692 O O . GLU A 1 84 ? -5.117 -10.877 -20.163 1.00 62.66 84 GLU A O 1
ATOM 697 N N . ASP A 1 85 ? 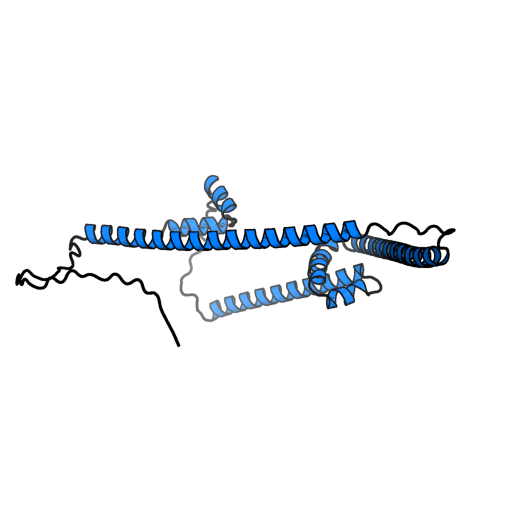-7.341 -10.645 -20.244 1.00 63.84 85 ASP A N 1
ATOM 698 C CA . ASP A 1 85 ? -7.402 -10.404 -21.689 1.00 63.84 85 ASP A CA 1
ATOM 699 C C . ASP A 1 85 ? -6.598 -9.161 -22.097 1.00 63.84 85 ASP A C 1
ATOM 701 O O . ASP A 1 85 ? -5.913 -9.158 -23.118 1.00 63.84 85 ASP A O 1
ATOM 705 N N . LYS A 1 86 ? -6.608 -8.102 -21.276 1.00 63.69 86 LYS A N 1
ATOM 706 C CA . LYS A 1 86 ? -5.799 -6.892 -21.514 1.00 63.69 86 LYS A CA 1
ATOM 707 C C . LYS A 1 86 ? -4.311 -7.099 -21.249 1.00 63.69 86 LYS A C 1
ATOM 709 O O . LYS A 1 86 ? -3.501 -6.405 -21.858 1.00 63.69 86 LYS A O 1
ATOM 714 N N . MET A 1 87 ? -3.939 -7.987 -20.332 1.00 60.34 87 MET A N 1
ATOM 715 C CA . MET A 1 87 ? -2.538 -8.346 -20.107 1.00 60.34 87 MET A CA 1
ATOM 716 C C . MET A 1 87 ? -2.014 -9.251 -21.222 1.00 60.34 87 MET A C 1
ATOM 718 O O . MET A 1 87 ? -0.912 -9.021 -21.707 1.00 60.34 87 MET A O 1
ATOM 722 N N . ASN A 1 88 ? -2.829 -10.184 -21.710 1.00 58.12 88 ASN A N 1
ATOM 723 C CA . ASN A 1 88 ? -2.482 -11.044 -22.841 1.00 58.12 88 ASN A CA 1
ATOM 724 C C . ASN A 1 88 ? -2.465 -10.273 -24.175 1.00 58.12 88 ASN A C 1
ATOM 726 O O . ASN A 1 88 ? -1.617 -10.530 -25.025 1.00 58.12 88 ASN A O 1
ATOM 730 N N . ALA A 1 89 ? -3.322 -9.258 -24.340 1.00 56.06 89 ALA A N 1
ATOM 731 C CA . ALA A 1 89 ? -3.288 -8.337 -25.482 1.00 56.06 89 ALA A CA 1
ATOM 732 C C . ALA A 1 89 ? -2.102 -7.347 -25.456 1.00 56.06 89 ALA A C 1
ATOM 734 O O . ALA A 1 89 ? -1.883 -6.633 -26.431 1.00 56.06 89 ALA A O 1
ATOM 735 N N . LYS A 1 90 ? -1.330 -7.296 -24.360 1.00 57.25 90 LYS A N 1
ATOM 736 C CA . LYS A 1 90 ? -0.050 -6.574 -24.257 1.00 57.25 90 LYS A CA 1
ATOM 737 C C . LYS A 1 90 ? 1.156 -7.464 -24.582 1.00 57.25 90 LYS A C 1
ATOM 739 O O . LYS A 1 90 ? 2.263 -7.161 -24.139 1.00 57.25 90 LYS A O 1
ATOM 744 N N . ALA A 1 91 ? 0.979 -8.549 -25.336 1.00 60.12 91 ALA A N 1
ATOM 745 C CA . ALA A 1 91 ? 2.117 -9.172 -26.002 1.00 60.12 91 ALA A CA 1
ATOM 746 C C . ALA A 1 91 ? 2.836 -8.083 -26.818 1.00 60.12 91 ALA A C 1
ATOM 748 O O . ALA A 1 91 ? 2.192 -7.395 -27.612 1.00 60.12 91 ALA A O 1
ATOM 749 N N . GLU A 1 92 ? 4.126 -7.855 -26.541 1.00 64.62 92 GLU A N 1
ATOM 750 C CA . GLU A 1 92 ? 4.928 -6.849 -27.242 1.00 64.62 92 GLU A CA 1
ATOM 751 C C . GLU A 1 92 ? 4.732 -7.024 -28.751 1.00 64.62 92 GLU A C 1
ATOM 753 O O . GLU A 1 92 ? 4.932 -8.121 -29.276 1.00 64.62 92 GLU A O 1
ATOM 758 N N . GLU A 1 93 ? 4.289 -5.963 -29.435 1.00 68.88 93 GLU A N 1
ATOM 759 C CA . GLU A 1 93 ? 4.141 -5.977 -30.891 1.00 68.88 93 GLU A CA 1
ATOM 760 C C . GLU A 1 93 ? 5.455 -6.498 -31.500 1.00 68.88 93 GLU A C 1
ATOM 762 O O . GLU A 1 93 ? 6.527 -6.012 -31.110 1.00 68.88 93 GLU A O 1
ATOM 767 N N . PRO A 1 94 ? 5.412 -7.497 -32.402 1.00 75.69 94 PRO A N 1
ATOM 768 C CA . PRO A 1 94 ? 6.624 -8.046 -32.991 1.00 75.69 94 PRO A CA 1
ATOM 769 C C . PRO A 1 94 ? 7.405 -6.938 -33.703 1.00 75.69 94 PRO A C 1
ATOM 771 O O . PRO A 1 94 ? 6.816 -6.014 -34.267 1.00 75.69 94 PRO A O 1
ATOM 774 N N . ALA A 1 95 ? 8.735 -7.025 -33.657 1.00 78.25 95 ALA A N 1
ATOM 775 C CA . ALA A 1 95 ? 9.601 -6.046 -34.302 1.00 78.25 95 ALA A CA 1
ATOM 776 C C . ALA A 1 95 ? 9.281 -5.971 -35.811 1.00 78.25 95 ALA A C 1
ATOM 778 O O . ALA A 1 95 ? 9.286 -7.020 -36.463 1.00 78.25 95 ALA A O 1
ATOM 779 N N . PRO A 1 96 ? 9.019 -4.775 -36.373 1.00 84.50 96 PRO A N 1
ATOM 780 C CA . PRO A 1 96 ? 8.916 -4.592 -37.820 1.00 84.50 96 PRO A CA 1
ATOM 781 C C . PRO A 1 96 ? 10.219 -5.022 -38.501 1.00 84.50 96 PRO A C 1
ATOM 783 O O . PRO A 1 96 ? 11.289 -4.868 -37.912 1.00 84.50 96 PRO A O 1
ATOM 786 N N . ASP A 1 97 ? 10.166 -5.538 -39.730 1.00 83.88 97 ASP A N 1
ATOM 787 C CA . ASP A 1 97 ? 11.396 -5.875 -40.450 1.00 83.88 97 ASP A CA 1
ATOM 788 C C . ASP A 1 97 ? 12.152 -4.577 -40.813 1.00 83.88 97 ASP A C 1
ATOM 790 O O . ASP A 1 97 ? 11.597 -3.725 -41.515 1.00 83.88 97 ASP A O 1
ATOM 794 N N . PRO A 1 98 ? 13.406 -4.386 -40.359 1.00 83.50 98 PRO A N 1
ATOM 795 C CA . PRO A 1 98 ? 14.182 -3.182 -40.652 1.00 83.50 98 PRO A CA 1
ATOM 796 C C . PRO A 1 98 ? 14.491 -2.987 -42.144 1.00 83.50 98 PRO A C 1
ATOM 798 O O . PRO A 1 98 ? 14.852 -1.877 -42.536 1.00 83.50 98 PRO A O 1
ATOM 801 N N . ILE A 1 99 ? 14.384 -4.034 -42.971 1.00 84.62 99 ILE A N 1
ATOM 802 C CA . ILE A 1 99 ? 14.620 -3.961 -44.418 1.00 84.62 99 ILE A CA 1
ATOM 803 C C . ILE A 1 99 ? 13.349 -3.521 -45.156 1.00 84.62 99 ILE A C 1
ATOM 805 O O . ILE A 1 99 ? 13.430 -2.688 -46.060 1.00 84.62 99 ILE A O 1
ATOM 809 N N . GLU A 1 100 ? 12.186 -4.051 -44.773 1.00 86.38 100 GLU A N 1
ATOM 810 C CA . GLU A 1 100 ? 10.905 -3.747 -45.428 1.00 86.38 100 GLU A CA 1
ATOM 811 C C . GLU A 1 100 ? 10.282 -2.434 -44.925 1.00 86.38 100 GLU A C 1
ATOM 813 O O . GLU A 1 100 ? 9.723 -1.677 -45.721 1.00 86.38 100 GLU A O 1
ATOM 818 N N . ASP A 1 101 ? 10.424 -2.120 -43.631 1.00 83.50 101 ASP A N 1
ATOM 819 C CA . ASP A 1 101 ? 9.969 -0.862 -43.029 1.00 83.50 101 ASP A CA 1
ATOM 820 C C . ASP A 1 101 ? 10.995 -0.290 -42.024 1.00 83.50 101 ASP A C 1
ATOM 822 O O . ASP A 1 101 ? 10.823 -0.367 -40.800 1.00 83.50 101 ASP A O 1
ATOM 826 N N . PRO A 1 102 ? 12.065 0.361 -42.520 1.00 86.75 102 PRO A N 1
ATOM 827 C CA . PRO A 1 102 ? 13.087 0.965 -41.666 1.00 86.75 102 PRO A CA 1
ATOM 828 C C . PRO A 1 102 ? 12.546 2.090 -40.769 1.00 86.75 102 PRO A C 1
ATOM 830 O O . PRO A 1 102 ? 13.088 2.333 -39.689 1.00 86.75 102 PRO A O 1
ATOM 833 N N . LYS A 1 103 ? 11.478 2.790 -41.186 1.00 87.44 103 LYS A N 1
ATOM 834 C CA . LYS A 1 103 ? 10.867 3.863 -40.383 1.00 87.44 103 LYS A CA 1
ATOM 835 C C . LYS A 1 103 ? 10.018 3.285 -39.251 1.00 87.44 103 LYS A C 1
ATOM 837 O O . LYS A 1 103 ? 10.122 3.767 -38.123 1.00 87.44 103 LYS A O 1
ATOM 842 N N . GLY A 1 104 ? 9.229 2.250 -39.533 1.00 86.31 104 GLY A N 1
ATOM 843 C CA . GLY A 1 104 ? 8.462 1.514 -38.530 1.00 86.31 104 GLY A CA 1
ATOM 844 C C . GLY A 1 104 ? 9.359 0.836 -37.499 1.00 86.31 104 GLY A C 1
ATOM 845 O O . GLY A 1 104 ? 9.103 0.952 -36.300 1.00 86.31 104 GLY A O 1
ATOM 846 N N . TYR A 1 105 ? 10.465 0.222 -37.935 1.00 89.00 105 TYR A N 1
ATOM 847 C CA . TYR A 1 105 ? 11.451 -0.371 -37.028 1.00 89.00 105 TYR A CA 1
ATOM 848 C C . TYR A 1 105 ? 12.071 0.664 -36.080 1.00 89.00 105 TYR A C 1
ATOM 850 O O . TYR A 1 105 ? 12.175 0.408 -34.882 1.00 89.00 105 TYR A O 1
ATOM 858 N N . HIS A 1 106 ? 12.432 1.853 -36.578 1.00 88.19 106 HIS A N 1
ATOM 859 C CA . HIS A 1 106 ? 12.991 2.913 -35.733 1.00 88.19 106 HIS A CA 1
ATOM 860 C C . HIS A 1 106 ? 11.999 3.376 -34.657 1.00 88.19 106 HIS A C 1
ATOM 862 O O . HIS A 1 106 ? 12.361 3.474 -33.486 1.00 88.19 106 HIS A O 1
ATOM 868 N N . ALA A 1 107 ? 10.736 3.607 -35.028 1.00 87.06 107 ALA A N 1
ATOM 869 C CA . ALA A 1 107 ? 9.695 4.009 -34.081 1.00 87.06 107 ALA A CA 1
ATOM 870 C C . ALA A 1 107 ? 9.402 2.915 -33.034 1.00 87.06 107 ALA A C 1
ATOM 872 O O . ALA A 1 107 ? 9.218 3.208 -31.850 1.00 87.06 107 ALA A O 1
ATOM 873 N N . TRP A 1 108 ? 9.391 1.645 -33.450 1.00 87.19 108 TRP A N 1
ATOM 874 C CA . TRP A 1 108 ? 9.263 0.507 -32.538 1.00 87.19 108 TRP A CA 1
ATOM 875 C C . TRP A 1 108 ? 10.453 0.417 -31.577 1.00 87.19 108 TRP A C 1
ATOM 877 O O . TRP A 1 108 ? 10.262 0.233 -30.375 1.00 87.19 108 TRP A O 1
ATOM 887 N N . TRP A 1 109 ? 11.674 0.600 -32.084 1.00 88.81 109 TRP A N 1
ATOM 888 C CA . TRP A 1 109 ? 12.896 0.542 -31.289 1.00 88.81 109 TRP A CA 1
ATOM 889 C C . TRP A 1 109 ? 12.964 1.670 -30.256 1.00 88.81 109 TRP A C 1
ATOM 891 O O . TRP A 1 109 ? 13.278 1.401 -29.101 1.00 88.81 109 TRP A O 1
ATOM 901 N N . GLU A 1 110 ? 12.599 2.903 -30.620 1.00 88.69 110 GLU A N 1
ATOM 902 C CA . GLU A 1 110 ? 12.497 4.023 -29.671 1.00 88.69 110 GLU A CA 1
ATOM 903 C C . GLU A 1 110 ? 11.493 3.723 -28.552 1.00 88.69 110 GLU A C 1
ATOM 905 O O . GLU A 1 110 ? 11.803 3.879 -27.369 1.00 88.69 110 GLU A O 1
ATOM 910 N N . LYS A 1 111 ? 10.304 3.220 -28.913 1.00 86.31 111 LYS A N 1
ATOM 911 C CA . LYS A 1 111 ? 9.268 2.830 -27.948 1.00 86.31 111 LYS A CA 1
ATOM 912 C C . LYS A 1 111 ? 9.768 1.717 -27.028 1.00 86.31 111 LYS A C 1
ATOM 914 O O . LYS A 1 111 ? 9.582 1.808 -25.814 1.00 86.31 111 LYS A O 1
ATOM 919 N N . LYS A 1 112 ? 10.422 0.689 -27.571 1.00 87.25 112 LYS A N 1
ATOM 920 C CA . LYS A 1 112 ? 11.004 -0.404 -26.785 1.00 87.25 112 LYS A CA 1
ATOM 921 C C . LYS A 1 112 ? 12.093 0.106 -25.846 1.00 87.25 112 LYS A C 1
ATOM 923 O O . LYS A 1 112 ? 12.026 -0.156 -24.652 1.00 87.25 112 LYS A O 1
ATOM 928 N N . TYR A 1 113 ? 13.015 0.921 -26.349 1.00 89.31 113 TYR A N 1
ATOM 929 C CA . TYR A 1 113 ? 14.093 1.516 -25.566 1.00 89.31 113 TYR A CA 1
ATOM 930 C C . TYR A 1 113 ? 13.572 2.366 -24.401 1.00 89.31 113 TYR A C 1
ATOM 932 O O . TYR A 1 113 ? 14.053 2.236 -23.277 1.00 89.31 113 TYR A O 1
ATOM 940 N N . ASP A 1 114 ? 12.554 3.198 -24.623 1.00 87.50 114 ASP A N 1
ATOM 941 C CA . ASP A 1 114 ? 11.919 3.968 -23.549 1.00 87.50 114 ASP A CA 1
ATOM 942 C C . ASP A 1 114 ? 11.225 3.073 -22.518 1.00 87.50 114 ASP A C 1
ATOM 944 O O . ASP A 1 114 ? 11.202 3.393 -21.324 1.00 87.50 114 ASP A O 1
ATOM 948 N N . THR A 1 115 ? 10.653 1.955 -22.964 1.00 85.38 115 THR A N 1
ATOM 949 C CA . THR A 1 115 ? 9.996 0.978 -22.089 1.00 85.38 115 THR A CA 1
ATOM 950 C C . THR A 1 115 ? 11.029 0.261 -21.224 1.00 85.38 115 THR A C 1
ATOM 952 O O . THR A 1 115 ? 10.904 0.276 -19.998 1.00 85.38 115 THR A O 1
ATOM 955 N N . ASP A 1 116 ? 12.100 -0.247 -21.832 1.00 86.12 116 ASP A N 1
ATOM 956 C CA . ASP A 1 116 ? 13.227 -0.889 -21.151 1.00 86.12 116 ASP A CA 1
ATOM 957 C C . ASP A 1 116 ? 13.899 0.088 -20.179 1.00 86.12 116 ASP A C 1
ATOM 959 O O . ASP A 1 116 ? 14.139 -0.235 -19.015 1.00 86.12 116 ASP A O 1
ATOM 963 N N . ARG A 1 117 ? 14.121 1.339 -20.599 1.00 88.62 117 ARG A N 1
ATOM 964 C CA . ARG A 1 117 ? 14.683 2.391 -19.743 1.00 88.62 117 ARG A CA 1
ATOM 965 C C . ARG A 1 117 ? 13.805 2.660 -18.524 1.00 88.62 117 ARG A C 1
ATOM 967 O O . ARG A 1 117 ? 14.333 2.800 -17.420 1.00 88.62 117 ARG A O 1
ATOM 974 N N . LYS A 1 118 ? 12.481 2.729 -18.693 1.00 88.06 118 LYS A N 1
ATOM 975 C CA . LYS A 1 118 ? 11.540 2.888 -17.571 1.00 88.06 118 LYS A CA 1
ATOM 976 C C . LYS A 1 118 ? 11.575 1.681 -16.640 1.00 88.06 118 LYS A C 1
ATOM 978 O O . LYS A 1 118 ? 11.595 1.882 -15.429 1.00 88.06 118 LYS A O 1
ATOM 983 N N . GLN A 1 119 ? 11.622 0.461 -17.171 1.00 86.62 119 GLN A N 1
ATOM 984 C CA . GLN A 1 119 ? 11.718 -0.753 -16.357 1.00 86.62 119 GLN A CA 1
ATOM 985 C C . GLN A 1 119 ? 13.018 -0.787 -15.545 1.00 86.62 119 GLN A C 1
ATOM 987 O O . GLN A 1 119 ? 12.977 -1.021 -14.340 1.00 86.62 119 GLN A O 1
ATOM 992 N N . VAL A 1 120 ? 14.159 -0.460 -16.159 1.00 89.81 120 VAL A N 1
ATOM 993 C CA . VAL A 1 120 ? 15.455 -0.380 -15.467 1.00 89.81 120 VAL A CA 1
ATOM 994 C C . VAL A 1 120 ? 15.435 0.694 -14.375 1.00 89.81 120 VAL A C 1
ATOM 996 O O . VAL A 1 120 ? 15.890 0.447 -13.259 1.00 89.81 120 VAL A O 1
ATOM 999 N N . GLN A 1 121 ? 14.868 1.873 -14.650 1.00 86.50 121 GLN A N 1
ATOM 1000 C CA . GLN A 1 121 ? 14.721 2.931 -13.644 1.00 86.50 121 GLN A CA 1
ATOM 1001 C C . GLN A 1 121 ? 13.804 2.516 -12.487 1.00 86.50 121 GLN A C 1
ATOM 1003 O O . GLN A 1 121 ? 14.120 2.795 -11.330 1.00 86.50 121 GLN A O 1
ATOM 1008 N N . GLN A 1 122 ? 12.694 1.835 -12.778 1.00 86.19 122 GLN A N 1
ATOM 1009 C CA . GLN A 1 122 ? 11.787 1.308 -11.758 1.00 86.19 122 GLN A CA 1
ATOM 1010 C C . GLN A 1 122 ? 12.461 0.231 -10.906 1.00 86.19 122 GLN A C 1
ATOM 1012 O O . GLN A 1 122 ? 12.340 0.274 -9.684 1.00 86.19 122 GLN A O 1
ATOM 1017 N N . ALA A 1 123 ? 13.214 -0.684 -11.520 1.00 86.81 123 ALA A N 1
ATOM 1018 C CA . ALA A 1 123 ? 13.962 -1.717 -10.811 1.00 86.81 123 ALA A CA 1
ATOM 1019 C C . ALA A 1 123 ? 15.038 -1.111 -9.897 1.00 86.81 123 ALA A C 1
ATOM 1021 O O . ALA A 1 123 ? 15.123 -1.472 -8.725 1.00 86.81 123 ALA A O 1
ATOM 1022 N N . ALA A 1 124 ? 15.804 -0.133 -10.390 1.00 87.00 124 ALA A N 1
ATOM 1023 C CA . ALA A 1 124 ? 16.805 0.574 -9.591 1.00 87.00 124 ALA A CA 1
ATOM 1024 C C . ALA A 1 124 ? 16.174 1.347 -8.420 1.00 87.00 124 ALA A C 1
ATOM 1026 O O . ALA A 1 124 ? 16.702 1.352 -7.308 1.00 87.00 124 ALA A O 1
ATOM 1027 N N . TYR A 1 125 ? 15.022 1.983 -8.646 1.00 86.44 125 TYR A N 1
ATOM 1028 C CA . TYR A 1 125 ? 14.283 2.673 -7.592 1.00 86.44 125 TYR A CA 1
ATOM 1029 C C . TYR A 1 125 ? 13.728 1.700 -6.542 1.00 86.44 125 TYR A C 1
ATOM 1031 O O . TYR A 1 125 ? 13.848 1.962 -5.346 1.00 86.44 125 TYR A O 1
ATOM 1039 N N . ALA A 1 126 ? 13.176 0.560 -6.966 1.00 85.94 126 ALA A N 1
ATOM 1040 C CA . ALA A 1 126 ? 12.685 -0.480 -6.066 1.00 85.94 126 ALA A CA 1
ATOM 1041 C C . ALA A 1 126 ? 13.815 -1.084 -5.219 1.00 85.94 126 ALA A C 1
ATOM 1043 O O . ALA A 1 126 ? 13.647 -1.226 -4.011 1.00 85.94 126 ALA A O 1
ATOM 1044 N N . ALA A 1 127 ? 14.976 -1.359 -5.823 1.00 87.50 127 ALA A N 1
ATOM 1045 C CA . ALA A 1 127 ? 16.162 -1.824 -5.105 1.00 87.50 127 ALA A CA 1
ATOM 1046 C C . ALA A 1 127 ? 16.603 -0.813 -4.036 1.00 87.50 127 ALA A C 1
ATOM 1048 O O . ALA A 1 127 ? 16.773 -1.175 -2.875 1.00 87.50 127 ALA A O 1
ATOM 1049 N N . ARG A 1 128 ? 16.664 0.478 -4.389 1.00 87.06 128 ARG A N 1
ATOM 1050 C CA . ARG A 1 128 ? 16.986 1.556 -3.443 1.00 87.06 128 ARG A CA 1
ATOM 1051 C C . ARG A 1 128 ? 15.994 1.641 -2.279 1.00 87.06 128 ARG A C 1
ATOM 1053 O O . ARG A 1 128 ? 16.404 1.892 -1.149 1.00 87.06 128 ARG A O 1
ATOM 1060 N N . ILE A 1 129 ? 14.694 1.478 -2.532 1.00 86.44 129 ILE A N 1
ATOM 1061 C CA . ILE A 1 129 ? 13.693 1.428 -1.454 1.00 86.44 129 ILE A CA 1
ATOM 1062 C C . ILE A 1 129 ? 13.905 0.185 -0.585 1.00 86.44 129 ILE A C 1
ATOM 1064 O O . ILE A 1 129 ? 13.819 0.296 0.635 1.00 86.44 129 ILE A O 1
ATOM 1068 N N . GLY A 1 130 ? 14.199 -0.970 -1.188 1.00 87.06 130 GLY A N 1
ATOM 1069 C CA . GLY A 1 130 ? 14.505 -2.209 -0.470 1.00 87.06 130 GLY A CA 1
ATOM 1070 C C . GLY A 1 130 ? 15.656 -2.030 0.520 1.00 87.06 130 GLY A C 1
ATOM 1071 O O . GLY A 1 130 ? 15.475 -2.276 1.708 1.00 87.06 130 GLY A O 1
ATOM 1072 N N . GLU A 1 131 ? 16.778 -1.470 0.063 1.00 89.31 131 GLU A N 1
ATOM 1073 C CA . GLU A 1 131 ? 17.933 -1.142 0.914 1.00 89.31 131 GLU A CA 1
ATOM 1074 C C . GLU A 1 131 ? 17.558 -0.196 2.068 1.00 89.31 131 GLU A C 1
ATOM 1076 O O . GLU A 1 131 ? 18.010 -0.356 3.201 1.00 89.31 131 GLU A O 1
ATOM 1081 N N . GLN A 1 132 ? 16.701 0.798 1.808 1.00 89.25 132 GLN A N 1
ATOM 1082 C CA . GLN A 1 132 ? 16.228 1.712 2.849 1.00 89.25 132 GLN A CA 1
ATOM 1083 C C . GLN A 1 132 ? 15.334 1.016 3.878 1.00 89.25 132 GLN A C 1
ATOM 1085 O O . GLN A 1 132 ? 15.420 1.341 5.061 1.00 89.25 132 GLN A O 1
ATOM 1090 N N . ILE A 1 133 ? 14.475 0.090 3.449 1.00 88.19 133 ILE A N 1
ATOM 1091 C CA . ILE A 1 133 ? 13.623 -0.698 4.345 1.00 88.19 133 ILE A CA 1
ATOM 1092 C C . ILE A 1 133 ? 14.488 -1.594 5.229 1.00 88.19 133 ILE A C 1
ATOM 1094 O O . ILE A 1 133 ? 14.297 -1.586 6.442 1.00 88.19 133 ILE A O 1
ATOM 1098 N N . GLU A 1 134 ? 15.456 -2.309 4.653 1.00 88.69 134 GLU A N 1
ATOM 1099 C CA . GLU A 1 134 ? 16.387 -3.162 5.402 1.00 88.69 134 GLU A CA 1
ATOM 1100 C C . GLU A 1 134 ? 17.165 -2.349 6.442 1.00 88.69 134 GLU A C 1
ATOM 1102 O O . GLU A 1 134 ? 17.115 -2.659 7.631 1.00 88.69 134 GLU A O 1
ATOM 1107 N N . ALA A 1 135 ? 17.753 -1.219 6.038 1.00 88.75 135 ALA A N 1
ATOM 1108 C CA . ALA A 1 135 ? 18.479 -0.343 6.954 1.00 88.75 135 ALA A CA 1
ATOM 1109 C C . ALA A 1 135 ? 17.603 0.218 8.092 1.00 88.75 135 ALA A C 1
ATOM 1111 O O . ALA A 1 135 ? 18.096 0.457 9.193 1.00 88.75 135 ALA A O 1
ATOM 1112 N N . GLN A 1 136 ? 16.313 0.481 7.847 1.00 87.44 136 GLN A N 1
ATOM 1113 C CA . GLN A 1 136 ? 15.397 0.936 8.901 1.00 87.44 136 GLN A CA 1
ATOM 1114 C C . GLN A 1 136 ? 14.909 -0.206 9.795 1.00 87.44 136 GLN A C 1
ATOM 1116 O O . GLN A 1 136 ? 14.703 0.022 10.985 1.00 87.44 136 GLN A O 1
ATOM 1121 N N . ARG A 1 137 ? 14.751 -1.414 9.251 1.00 88.56 137 ARG A N 1
ATOM 1122 C CA . ARG A 1 137 ? 14.389 -2.615 10.007 1.00 88.56 137 ARG A CA 1
ATOM 1123 C C . ARG A 1 137 ? 15.498 -3.015 10.980 1.00 88.56 137 ARG A C 1
ATOM 1125 O O . ARG A 1 137 ? 15.200 -3.331 12.124 1.00 88.56 137 ARG A O 1
ATOM 1132 N N . ASP A 1 138 ? 16.758 -2.910 10.566 1.00 87.19 138 ASP A N 1
ATOM 1133 C CA . ASP A 1 138 ? 17.909 -3.169 11.441 1.00 87.19 138 ASP A CA 1
ATOM 1134 C C . ASP A 1 138 ? 18.055 -2.109 12.545 1.00 87.19 138 ASP A C 1
ATOM 1136 O O . ASP A 1 138 ? 18.543 -2.394 13.637 1.00 87.19 138 ASP A O 1
ATOM 1140 N N . LEU A 1 139 ? 17.619 -0.874 12.276 1.00 88.94 139 LEU A N 1
ATOM 1141 C CA . LEU A 1 139 ? 17.667 0.227 13.240 1.00 88.94 139 LEU A CA 1
ATOM 1142 C C . LEU A 1 139 ? 16.502 0.194 14.247 1.00 88.94 139 LEU A C 1
ATOM 1144 O O . LEU A 1 139 ? 16.616 0.755 15.341 1.00 88.94 139 LEU A O 1
ATOM 1148 N N . HIS A 1 140 ? 15.371 -0.411 13.876 1.00 87.25 140 HIS A N 1
ATOM 1149 C CA . HIS A 1 140 ? 14.123 -0.377 14.636 1.00 87.25 140 HIS A CA 1
ATOM 1150 C C . HIS A 1 140 ? 13.438 -1.753 14.648 1.00 87.25 140 HIS A C 1
ATOM 1152 O O . HIS A 1 140 ? 12.835 -2.171 13.662 1.00 87.25 140 HIS A O 1
ATOM 1158 N N . GLU A 1 141 ? 13.451 -2.431 15.799 1.00 85.56 141 GLU A N 1
ATOM 1159 C CA . GLU A 1 141 ? 12.847 -3.766 15.967 1.00 85.56 141 GLU A CA 1
ATOM 1160 C C . GLU A 1 141 ? 11.328 -3.785 15.718 1.00 85.56 141 GLU A C 1
ATOM 1162 O O . GLU A 1 141 ? 10.772 -4.774 15.244 1.00 85.56 141 GLU A O 1
ATOM 1167 N N . ASP A 1 142 ? 10.640 -2.680 16.004 1.00 89.19 142 ASP A N 1
ATOM 1168 C CA . ASP A 1 142 ? 9.196 -2.530 15.832 1.00 89.19 142 ASP A CA 1
ATOM 1169 C C . ASP A 1 142 ? 8.797 -1.953 14.464 1.00 89.19 142 ASP A C 1
ATOM 1171 O O . ASP A 1 142 ? 7.617 -1.677 14.228 1.00 89.19 142 ASP A O 1
ATOM 1175 N N . TYR A 1 143 ? 9.754 -1.804 13.541 1.00 89.56 143 TYR A N 1
ATOM 1176 C CA . TYR A 1 143 ? 9.539 -1.199 12.227 1.00 89.56 143 TYR A CA 1
ATOM 1177 C C . TYR A 1 143 ? 8.347 -1.809 11.483 1.00 89.56 143 TYR A C 1
ATOM 1179 O O . TYR A 1 143 ? 7.459 -1.085 11.033 1.00 89.56 143 TYR A O 1
ATOM 1187 N N . GLU A 1 144 ? 8.280 -3.139 11.387 1.00 88.06 144 GLU A N 1
ATOM 1188 C CA . GLU A 1 144 ? 7.189 -3.821 10.682 1.00 88.06 144 GLU A CA 1
ATOM 1189 C C . GLU A 1 144 ? 5.828 -3.570 11.334 1.00 88.06 144 GLU A C 1
ATOM 1191 O O . GLU A 1 144 ? 4.849 -3.299 10.637 1.00 88.06 144 GLU A O 1
ATOM 1196 N N . ALA A 1 145 ? 5.762 -3.619 12.667 1.00 87.19 145 ALA A N 1
ATOM 1197 C CA . ALA A 1 145 ? 4.529 -3.388 13.415 1.00 87.19 145 ALA A CA 1
ATOM 1198 C C . ALA A 1 145 ? 4.017 -1.952 13.228 1.00 87.19 145 ALA A C 1
ATOM 1200 O O . ALA A 1 145 ? 2.809 -1.723 13.155 1.00 87.19 145 ALA A O 1
ATOM 1201 N N . VAL A 1 146 ? 4.938 -0.995 13.104 1.00 90.00 146 VAL A N 1
ATOM 1202 C CA . VAL A 1 146 ? 4.638 0.422 12.901 1.00 90.00 146 VAL A CA 1
ATOM 1203 C C . VAL A 1 146 ? 4.257 0.739 11.459 1.00 90.00 146 VAL A C 1
ATOM 1205 O O . VAL A 1 146 ? 3.324 1.505 11.225 1.00 90.00 146 VAL A O 1
ATOM 1208 N N . VAL A 1 147 ? 4.954 0.164 10.483 1.00 90.56 147 VAL A N 1
ATOM 1209 C CA . VAL A 1 147 ? 4.820 0.545 9.072 1.00 90.56 147 VAL A CA 1
ATOM 1210 C C . VAL A 1 147 ? 3.708 -0.223 8.363 1.00 90.56 147 VAL A C 1
ATOM 1212 O O . VAL A 1 147 ? 3.023 0.351 7.517 1.00 90.56 147 VAL A O 1
ATOM 1215 N N . LYS A 1 148 ? 3.444 -1.480 8.734 1.00 90.00 148 LYS A N 1
ATOM 1216 C CA . LYS A 1 148 ? 2.364 -2.292 8.151 1.00 90.00 148 LYS A CA 1
ATOM 1217 C C . LYS A 1 148 ? 0.983 -1.608 8.149 1.00 90.00 148 LYS A C 1
ATOM 1219 O O . LYS A 1 148 ? 0.356 -1.595 7.088 1.00 90.00 148 LYS A O 1
ATOM 1224 N N . PRO A 1 149 ? 0.488 -1.008 9.252 1.00 88.12 149 PRO A N 1
ATOM 1225 C CA . PRO A 1 149 ? -0.792 -0.295 9.224 1.00 88.12 149 PRO A CA 1
ATOM 1226 C C . PRO A 1 149 ? -0.750 0.968 8.352 1.00 88.12 149 PRO A C 1
ATOM 1228 O O . PRO A 1 149 ? -1.763 1.333 7.763 1.00 88.12 149 PRO A O 1
ATOM 1231 N N . ILE A 1 150 ? 0.415 1.612 8.222 1.00 90.88 150 ILE A N 1
ATOM 1232 C CA . ILE A 1 150 ? 0.586 2.791 7.364 1.00 90.88 150 ILE A CA 1
ATOM 1233 C C . ILE A 1 150 ? 0.559 2.406 5.886 1.00 90.88 150 ILE A C 1
ATOM 1235 O O . ILE A 1 150 ? -0.002 3.146 5.087 1.00 90.88 150 ILE A O 1
ATOM 1239 N N . ILE A 1 151 ? 1.089 1.238 5.511 1.00 88.69 151 ILE A N 1
ATOM 1240 C CA . ILE A 1 151 ? 0.978 0.725 4.137 1.00 88.69 151 ILE A CA 1
ATOM 1241 C C . ILE A 1 151 ? -0.492 0.560 3.737 1.00 88.69 151 ILE A C 1
ATOM 1243 O O . ILE A 1 151 ? -0.892 1.083 2.701 1.00 88.69 151 ILE A O 1
ATOM 1247 N N . ALA A 1 152 ? -1.311 -0.060 4.590 1.00 88.06 152 ALA A N 1
ATOM 1248 C CA . ALA A 1 152 ? -2.747 -0.204 4.336 1.00 88.06 152 ALA A CA 1
ATOM 1249 C C . ALA A 1 152 ? -3.477 1.156 4.253 1.00 88.06 152 ALA A C 1
ATOM 1251 O O . ALA A 1 152 ? -4.385 1.351 3.446 1.00 88.06 152 ALA A O 1
ATOM 1252 N N . GLU A 1 153 ? -3.064 2.137 5.057 1.00 87.56 153 GLU A N 1
ATOM 1253 C CA . GLU A 1 153 ? -3.618 3.494 5.002 1.00 87.56 153 GLU A CA 1
ATOM 1254 C C . GLU A 1 153 ? -3.187 4.250 3.735 1.00 87.56 153 GLU A C 1
ATOM 1256 O O . GLU A 1 153 ? -3.978 4.991 3.158 1.00 87.56 153 GLU A O 1
ATOM 1261 N N . MET A 1 154 ? -1.968 4.029 3.241 1.00 86.56 154 MET A N 1
ATOM 1262 C CA . MET A 1 154 ? -1.488 4.604 1.979 1.00 86.56 154 MET A CA 1
ATOM 1263 C C . MET A 1 154 ? -2.219 4.048 0.751 1.00 86.56 154 MET A C 1
ATOM 1265 O O . MET A 1 154 ? -2.291 4.732 -0.269 1.00 86.56 154 MET A O 1
ATOM 1269 N N . GLU A 1 155 ? -2.763 2.831 0.817 1.00 88.00 155 GLU A N 1
ATOM 1270 C CA . GLU A 1 155 ? -3.586 2.274 -0.266 1.00 88.00 155 GLU A CA 1
ATOM 1271 C C . GLU A 1 155 ? -4.922 3.008 -0.413 1.00 88.00 155 GLU A C 1
ATOM 1273 O O . GLU A 1 155 ? -5.439 3.134 -1.522 1.00 88.00 155 GLU A O 1
ATOM 1278 N N . THR A 1 156 ? -5.460 3.529 0.691 1.00 88.81 156 THR A N 1
ATOM 1279 C CA . THR A 1 156 ? -6.744 4.241 0.714 1.00 88.81 156 THR A CA 1
ATOM 1280 C C . THR A 1 156 ? -6.586 5.763 0.667 1.00 88.81 156 THR A C 1
ATOM 1282 O O . THR A 1 156 ? -7.475 6.453 0.169 1.00 88.81 156 THR A O 1
ATOM 1285 N N . ASN A 1 157 ? -5.448 6.305 1.116 1.00 89.81 157 ASN A N 1
ATOM 1286 C CA . ASN A 1 157 ? -5.154 7.736 1.130 1.00 89.81 157 ASN A CA 1
ATOM 1287 C C . ASN A 1 157 ? -4.001 8.104 0.177 1.00 89.81 157 ASN A C 1
ATOM 1289 O O . ASN A 1 157 ? -2.814 7.997 0.505 1.00 89.81 157 ASN A O 1
ATOM 1293 N N . GLN A 1 158 ? -4.368 8.630 -0.993 1.00 88.38 158 GLN A N 1
ATOM 1294 C CA . GLN A 1 158 ? -3.420 9.028 -2.035 1.00 88.38 158 GLN A CA 1
ATOM 1295 C C . GLN A 1 158 ? -2.505 10.195 -1.620 1.00 88.38 158 GLN A C 1
ATOM 1297 O O . GLN A 1 158 ? -1.352 10.257 -2.050 1.00 88.38 158 GLN A O 1
ATOM 1302 N N . GLU A 1 159 ? -2.976 11.113 -0.773 1.00 89.06 159 GLU A N 1
ATOM 1303 C CA . GLU A 1 159 ? -2.161 12.234 -0.287 1.00 89.06 159 GLU A CA 1
ATOM 1304 C C . GLU A 1 159 ? -1.045 11.742 0.637 1.00 89.06 159 GLU A C 1
ATOM 1306 O O . GLU A 1 159 ? 0.110 12.159 0.511 1.00 89.06 159 GLU A O 1
ATOM 1311 N N . LEU A 1 160 ? -1.376 10.800 1.526 1.00 87.56 160 LEU A N 1
ATOM 1312 C CA . LEU A 1 160 ? -0.410 10.166 2.419 1.00 87.56 160 LEU A CA 1
ATOM 1313 C C . LEU A 1 160 ? 0.639 9.384 1.625 1.00 87.56 160 LEU A C 1
ATOM 1315 O O . LEU A 1 160 ? 1.837 9.514 1.885 1.00 87.56 160 LEU A O 1
ATOM 1319 N N . LYS A 1 161 ? 0.193 8.636 0.611 1.00 88.62 161 LYS A N 1
ATOM 1320 C CA . LYS A 1 161 ? 1.079 7.918 -0.307 1.00 88.62 161 LYS A CA 1
ATOM 1321 C C . LYS A 1 161 ? 2.062 8.862 -0.993 1.00 88.62 161 LYS A C 1
ATOM 1323 O O . LYS A 1 161 ? 3.261 8.607 -0.965 1.00 88.62 161 LYS A O 1
ATOM 1328 N N . ASN A 1 162 ? 1.585 9.978 -1.547 1.00 89.00 162 ASN A N 1
ATOM 1329 C CA . ASN A 1 162 ? 2.452 10.963 -2.195 1.00 89.00 162 ASN A CA 1
ATOM 1330 C C . ASN A 1 162 ? 3.461 11.561 -1.205 1.00 89.00 162 ASN A C 1
ATOM 1332 O O . ASN A 1 162 ? 4.639 11.682 -1.526 1.00 89.00 162 ASN A O 1
ATOM 1336 N N . LYS A 1 163 ? 3.026 11.884 0.016 1.00 88.56 163 LYS A N 1
ATOM 1337 C CA . LYS A 1 163 ? 3.895 12.456 1.051 1.00 88.56 163 LYS A CA 1
ATOM 1338 C C . LYS A 1 163 ? 5.032 11.515 1.458 1.00 88.56 163 LYS A C 1
ATOM 1340 O O . LYS A 1 163 ? 6.151 11.976 1.671 1.00 88.56 163 LYS A O 1
ATOM 1345 N N . ILE A 1 164 ? 4.753 10.217 1.572 1.00 87.38 164 ILE A N 1
ATOM 1346 C CA . ILE A 1 164 ? 5.730 9.221 2.024 1.00 87.38 164 ILE A CA 1
ATOM 1347 C C . ILE A 1 164 ? 6.601 8.740 0.856 1.00 87.38 164 ILE A C 1
ATOM 1349 O O . ILE A 1 164 ? 7.824 8.762 0.963 1.00 87.38 164 ILE A O 1
ATOM 1353 N N . TRP A 1 165 ? 6.017 8.353 -0.280 1.00 83.75 165 TRP A N 1
ATOM 1354 C CA . TRP A 1 165 ? 6.767 7.770 -1.404 1.00 83.75 165 TRP A CA 1
ATOM 1355 C C . TRP A 1 165 ? 7.560 8.782 -2.231 1.00 83.75 165 TRP A C 1
ATOM 1357 O O . TRP A 1 165 ? 8.586 8.417 -2.800 1.00 83.75 165 TRP A O 1
ATOM 1367 N N . LEU A 1 166 ? 7.144 10.051 -2.280 1.00 84.81 166 LEU A N 1
ATOM 1368 C CA . LEU A 1 166 ? 7.937 11.098 -2.941 1.00 84.81 166 LEU A CA 1
ATOM 1369 C C . LEU A 1 166 ? 9.023 11.682 -2.027 1.00 84.81 166 LEU A C 1
ATOM 1371 O O . LEU A 1 166 ? 9.778 12.560 -2.446 1.00 84.81 166 LEU A O 1
ATOM 1375 N N . SER A 1 167 ? 9.113 11.220 -0.778 1.00 87.50 167 SER A N 1
ATOM 1376 C CA . SER A 1 167 ? 10.169 11.648 0.133 1.00 87.50 167 SER A CA 1
ATOM 1377 C C . SER A 1 167 ? 11.527 11.051 -0.257 1.00 87.50 167 SER A C 1
ATOM 1379 O O . SER A 1 167 ? 11.620 10.024 -0.928 1.00 87.50 167 SER A O 1
ATOM 1381 N N . ALA A 1 168 ? 12.614 11.682 0.196 1.00 84.38 168 ALA A N 1
ATOM 1382 C CA . ALA A 1 168 ? 13.973 11.202 -0.066 1.00 84.38 168 ALA A CA 1
ATOM 1383 C C . ALA A 1 168 ? 14.268 9.825 0.571 1.00 84.38 168 ALA A C 1
ATOM 1385 O O . ALA A 1 168 ? 15.165 9.108 0.117 1.00 84.38 168 ALA A O 1
ATOM 1386 N N . ASN A 1 169 ? 13.529 9.469 1.626 1.00 88.62 169 ASN A N 1
ATOM 1387 C CA . ASN A 1 169 ? 13.598 8.170 2.285 1.00 88.62 169 ASN A CA 1
ATOM 1388 C C . ASN A 1 169 ? 12.187 7.724 2.720 1.00 88.62 169 ASN A C 1
ATOM 1390 O O . ASN A 1 169 ? 11.785 7.988 3.862 1.00 88.62 169 ASN A O 1
ATOM 1394 N N . PRO A 1 170 ? 11.442 7.042 1.827 1.00 88.88 170 PRO A N 1
ATOM 1395 C CA . PRO A 1 170 ? 10.090 6.572 2.112 1.00 88.88 170 PRO A CA 1
ATOM 1396 C C . PRO A 1 170 ? 10.009 5.636 3.317 1.00 88.88 170 PRO A C 1
ATOM 1398 O O . PRO A 1 170 ? 9.058 5.725 4.091 1.00 88.88 170 PRO A O 1
ATOM 1401 N N . ALA A 1 171 ? 11.020 4.785 3.520 1.00 89.56 171 ALA A N 1
ATOM 1402 C CA . ALA A 1 171 ? 11.057 3.839 4.631 1.00 89.56 171 ALA A CA 1
ATOM 1403 C C . ALA A 1 171 ? 11.081 4.552 5.993 1.00 89.56 171 ALA A C 1
ATOM 1405 O O . ALA A 1 171 ? 10.339 4.179 6.905 1.00 89.56 171 ALA A O 1
ATOM 1406 N N . ARG A 1 172 ? 11.892 5.609 6.115 1.00 89.88 172 ARG A N 1
ATOM 1407 C CA . ARG A 1 172 ? 12.011 6.419 7.336 1.00 89.88 172 ARG A CA 1
ATOM 1408 C C . ARG A 1 172 ? 10.775 7.280 7.582 1.00 89.88 172 ARG A C 1
ATOM 1410 O O . ARG A 1 172 ? 10.322 7.383 8.721 1.00 89.88 172 ARG A O 1
ATOM 1417 N N . GLU A 1 173 ? 10.236 7.914 6.543 1.00 89.94 173 GLU A N 1
ATOM 1418 C CA . GLU A 1 173 ? 9.034 8.747 6.680 1.00 89.94 173 GLU A CA 1
ATOM 1419 C C . GLU A 1 173 ? 7.803 7.910 7.051 1.00 89.94 173 GLU A C 1
ATOM 1421 O O . GLU A 1 173 ? 7.029 8.323 7.916 1.00 89.94 173 GLU A O 1
ATOM 1426 N N . ALA A 1 174 ? 7.659 6.703 6.489 1.00 90.38 174 ALA A N 1
ATOM 1427 C CA . ALA A 1 174 ? 6.598 5.771 6.872 1.00 90.38 174 ALA A CA 1
ATOM 1428 C C . ALA A 1 174 ? 6.676 5.405 8.361 1.00 90.38 174 ALA A C 1
ATOM 1430 O O . ALA A 1 174 ? 5.672 5.469 9.071 1.00 90.38 174 ALA A O 1
ATOM 1431 N N . TYR A 1 175 ? 7.877 5.090 8.850 1.00 90.50 175 TYR A N 1
ATOM 1432 C CA . TYR A 1 175 ? 8.099 4.770 10.258 1.00 90.50 175 TYR A CA 1
ATOM 1433 C C . TYR A 1 175 ? 7.828 5.962 11.180 1.00 90.50 175 TYR A C 1
ATOM 1435 O O . TYR A 1 175 ? 7.100 5.833 12.163 1.00 90.50 175 TYR A O 1
ATOM 1443 N N . LYS A 1 176 ? 8.333 7.153 10.838 1.00 91.12 176 LYS A N 1
ATOM 1444 C CA . LYS A 1 176 ? 8.088 8.389 11.598 1.00 91.12 176 LYS A CA 1
ATOM 1445 C C . LYS A 1 176 ? 6.595 8.706 11.699 1.00 91.12 176 LYS A C 1
ATOM 1447 O O . LYS A 1 176 ? 6.114 9.092 12.765 1.00 91.12 176 LYS A O 1
ATOM 1452 N N . TYR A 1 177 ? 5.865 8.539 10.599 1.00 90.69 177 TYR A N 1
ATOM 1453 C CA . TYR A 1 177 ? 4.423 8.748 10.575 1.00 90.69 177 TYR A CA 1
ATOM 1454 C C . TYR A 1 177 ? 3.688 7.709 11.432 1.00 90.69 177 TYR A C 1
ATOM 1456 O O . TYR A 1 177 ? 2.849 8.078 12.255 1.00 90.69 177 TYR A O 1
ATOM 1464 N N . GLY A 1 178 ? 4.051 6.429 11.306 1.00 90.00 178 GLY A N 1
ATOM 1465 C CA . GLY A 1 178 ? 3.471 5.350 12.105 1.00 90.00 178 GLY A CA 1
ATOM 1466 C C . GLY A 1 178 ? 3.716 5.515 13.605 1.00 90.00 178 GLY A C 1
ATOM 1467 O O . GLY A 1 178 ? 2.776 5.395 14.391 1.00 90.00 178 GLY A O 1
ATOM 1468 N N . LYS A 1 179 ? 4.937 5.886 14.012 1.00 90.56 179 LYS A N 1
ATOM 1469 C CA . LYS A 1 179 ? 5.263 6.186 15.415 1.00 90.56 179 LYS A CA 1
ATOM 1470 C C . LYS A 1 179 ? 4.431 7.340 15.956 1.00 90.56 179 LYS A C 1
ATOM 1472 O O . LYS A 1 179 ? 3.803 7.201 17.002 1.00 90.56 179 LYS A O 1
ATOM 1477 N N . GLY A 1 180 ? 4.348 8.441 15.210 1.00 88.69 180 GLY A N 1
ATOM 1478 C CA . GLY A 1 180 ? 3.527 9.586 15.602 1.00 88.69 180 GLY A CA 1
ATOM 1479 C C . GLY A 1 180 ? 2.037 9.251 15.727 1.00 88.69 180 GLY A C 1
ATOM 1480 O O . GLY A 1 180 ? 1.341 9.860 16.536 1.00 88.69 180 GLY A O 1
ATOM 1481 N N . LYS A 1 181 ? 1.534 8.280 14.954 1.00 88.19 181 LYS A N 1
ATOM 1482 C CA . LYS A 1 181 ? 0.150 7.803 15.056 1.00 88.19 181 LYS A CA 1
ATOM 1483 C C . LYS A 1 181 ? -0.063 6.922 16.289 1.00 88.19 181 LYS A C 1
ATOM 1485 O O . LYS A 1 181 ? -1.024 7.155 17.017 1.00 88.19 181 LYS A O 1
ATOM 1490 N N . MET A 1 182 ? 0.839 5.977 16.559 1.00 85.00 182 MET A N 1
ATOM 1491 C CA . MET A 1 182 ? 0.760 5.150 17.769 1.00 85.00 182 MET A CA 1
ATOM 1492 C C . MET A 1 182 ? 0.844 5.990 19.043 1.00 85.00 182 MET A C 1
ATOM 1494 O O . MET A 1 182 ? 0.031 5.799 19.935 1.00 85.00 182 MET A O 1
ATOM 1498 N N . GLU A 1 183 ? 1.760 6.959 19.109 1.00 85.69 183 GLU A N 1
ATOM 1499 C CA . GLU A 1 183 ? 1.895 7.837 20.280 1.00 85.69 183 GLU A CA 1
ATOM 1500 C C . GLU A 1 183 ? 0.648 8.691 20.542 1.00 85.69 183 GLU A C 1
ATOM 1502 O O . GLU A 1 183 ? 0.340 9.016 21.688 1.00 85.69 183 GLU A O 1
ATOM 1507 N N . LYS A 1 184 ? -0.075 9.089 19.488 1.00 81.44 184 LYS A N 1
ATOM 1508 C CA . LYS A 1 184 ? -1.357 9.789 19.643 1.00 81.44 184 LYS A CA 1
ATOM 1509 C C . LYS A 1 184 ? -2.427 8.856 20.191 1.00 81.44 184 LYS A C 1
ATOM 1511 O O . LYS A 1 184 ? -3.109 9.226 21.136 1.00 81.44 184 LYS A O 1
ATOM 1516 N N . GLN A 1 185 ? -2.514 7.640 19.657 1.00 78.12 185 GLN A N 1
ATOM 1517 C CA . GLN A 1 185 ? -3.471 6.641 20.131 1.00 78.12 185 GLN A CA 1
ATOM 1518 C C . GLN A 1 185 ? -3.210 6.225 21.582 1.00 78.12 185 GLN A C 1
ATOM 1520 O O . GLN A 1 185 ? -4.156 6.075 22.348 1.00 78.12 185 GLN A O 1
ATOM 1525 N N . THR A 1 186 ? -1.948 6.069 21.991 1.00 76.69 186 THR A N 1
ATOM 1526 C CA . THR A 1 186 ? -1.624 5.753 23.389 1.00 76.69 186 THR A CA 1
ATOM 1527 C C . THR A 1 186 ? -1.993 6.903 24.318 1.00 76.69 186 THR A C 1
ATOM 1529 O O . THR A 1 186 ? -2.652 6.663 25.323 1.00 76.69 186 THR A O 1
ATOM 1532 N N . LYS A 1 187 ? -1.673 8.153 23.955 1.00 76.75 187 LYS A N 1
ATOM 1533 C CA . LYS A 1 187 ? -2.060 9.334 24.748 1.00 76.75 187 LYS A CA 1
ATOM 1534 C C . LYS A 1 187 ? -3.574 9.492 24.861 1.00 76.75 187 LYS A C 1
ATOM 1536 O O . LYS A 1 187 ? -4.068 9.762 25.947 1.00 76.75 187 LYS A O 1
ATOM 1541 N N . GLU A 1 188 ? -4.306 9.300 23.765 1.00 74.25 188 GLU A N 1
ATOM 1542 C CA . GLU A 1 188 ? -5.773 9.354 23.757 1.00 74.25 188 GLU A CA 1
ATOM 1543 C C . GLU A 1 188 ? -6.380 8.269 24.662 1.00 74.25 188 GLU A C 1
ATOM 1545 O O . GLU A 1 188 ? -7.280 8.555 25.457 1.00 74.25 188 GLU A O 1
ATOM 1550 N N . ASN A 1 189 ? -5.837 7.047 24.622 1.00 71.44 189 ASN A N 1
ATOM 1551 C CA . ASN A 1 189 ? -6.272 5.956 25.494 1.00 71.44 189 ASN A CA 1
ATOM 1552 C C . ASN A 1 189 ? -5.969 6.234 26.976 1.00 71.44 189 ASN A C 1
ATOM 1554 O O . ASN A 1 189 ? -6.854 6.053 27.809 1.00 71.44 189 ASN A O 1
ATOM 1558 N N . GLU A 1 190 ? -4.780 6.742 27.309 1.00 72.81 190 GLU A N 1
ATOM 1559 C CA . GLU A 1 190 ? -4.414 7.130 28.681 1.00 72.81 190 GLU A CA 1
ATOM 1560 C C . GLU A 1 190 ? -5.323 8.248 29.220 1.00 72.81 190 GLU A C 1
ATOM 1562 O O . GLU A 1 190 ? -5.813 8.187 30.352 1.00 72.81 190 GLU A O 1
ATOM 1567 N N . THR A 1 191 ? -5.625 9.261 28.401 1.00 69.94 191 THR A N 1
ATOM 1568 C CA . THR A 1 191 ? -6.586 10.305 28.784 1.00 69.94 191 THR A CA 1
ATOM 1569 C C . THR A 1 191 ? -7.995 9.746 28.980 1.00 69.94 191 THR A C 1
ATOM 1571 O O . THR A 1 191 ? -8.651 10.090 29.958 1.00 69.94 191 THR A O 1
ATOM 1574 N N . SER A 1 192 ? -8.442 8.811 28.135 1.00 70.69 192 SER A N 1
ATOM 1575 C CA . SER A 1 192 ? -9.757 8.176 28.285 1.00 70.69 192 SER A CA 1
ATOM 1576 C C . SER A 1 192 ? -9.856 7.318 29.550 1.00 70.69 192 SER A C 1
ATOM 1578 O O . SER A 1 192 ? -10.893 7.316 30.215 1.00 70.69 192 SER A O 1
ATOM 1580 N N . GLU A 1 193 ? -8.804 6.581 29.906 1.00 71.06 193 GLU A N 1
ATOM 1581 C CA . GLU A 1 193 ? -8.790 5.779 31.133 1.00 71.06 193 GLU A CA 1
ATOM 1582 C C . GLU A 1 193 ? -8.786 6.660 32.382 1.00 71.06 193 GLU A C 1
ATOM 1584 O O . GLU A 1 193 ? -9.581 6.425 33.294 1.00 71.06 193 GLU A O 1
ATOM 1589 N N . THR A 1 194 ? -7.985 7.727 32.395 1.00 72.19 194 THR A N 1
ATOM 1590 C CA . THR A 1 194 ? -7.976 8.680 33.516 1.00 72.19 194 THR A CA 1
ATOM 1591 C C . THR A 1 194 ? -9.293 9.449 33.654 1.00 72.19 194 THR A C 1
ATOM 1593 O O . THR A 1 194 ? -9.715 9.738 34.774 1.00 72.19 194 THR A O 1
ATOM 1596 N N . GLU A 1 195 ? -9.986 9.760 32.557 1.00 73.88 195 GLU A N 1
ATOM 1597 C CA . GLU A 1 195 ? -11.330 10.348 32.598 1.00 73.88 195 GLU A CA 1
ATOM 1598 C C . GLU A 1 195 ? -12.367 9.367 33.147 1.00 73.88 195 GLU A C 1
ATOM 1600 O O . GLU A 1 195 ? -13.124 9.732 34.044 1.00 73.88 195 GLU A O 1
ATOM 1605 N N . LYS A 1 196 ? -12.347 8.102 32.711 1.00 75.06 196 LYS A N 1
ATOM 1606 C CA . LYS A 1 196 ? -13.219 7.049 33.264 1.00 75.06 196 LYS A CA 1
ATOM 1607 C C . LYS A 1 196 ? -12.958 6.804 34.746 1.00 75.06 196 LYS A C 1
ATOM 1609 O O . LYS A 1 196 ? -13.890 6.529 35.500 1.00 75.06 196 LYS A O 1
ATOM 1614 N N . GLU A 1 197 ? -11.707 6.892 35.184 1.00 74.19 197 GLU A N 1
ATOM 1615 C CA . GLU A 1 197 ? -11.350 6.754 36.595 1.00 74.19 197 GLU A CA 1
ATOM 1616 C C . GLU A 1 197 ? -11.803 7.965 37.420 1.00 74.19 197 GLU A C 1
ATOM 1618 O O . GLU A 1 197 ? -12.337 7.788 38.513 1.00 74.19 197 GLU A O 1
ATOM 1623 N N . LYS A 1 198 ? -11.713 9.182 36.865 1.00 78.50 198 LYS A N 1
ATOM 1624 C CA . LYS A 1 198 ? -12.291 10.394 37.470 1.00 78.50 198 LYS A CA 1
ATOM 1625 C C . LYS A 1 198 ? -13.817 10.370 37.515 1.00 78.50 198 LYS A C 1
ATOM 1627 O O . LYS A 1 198 ? -14.402 10.866 38.471 1.00 78.50 198 LYS A O 1
ATOM 1632 N N . GLU A 1 199 ? -14.482 9.815 36.508 1.00 74.12 199 GLU A N 1
ATOM 1633 C CA . GLU A 1 199 ? -15.934 9.613 36.537 1.00 74.12 199 GLU A CA 1
ATOM 1634 C C . GLU A 1 199 ? -16.326 8.585 37.598 1.00 74.12 199 GLU A C 1
ATOM 1636 O O . GLU A 1 199 ? -17.268 8.818 38.353 1.00 74.12 199 GLU A O 1
ATOM 1641 N N . ARG A 1 200 ? -15.568 7.488 37.728 1.00 73.62 200 ARG A N 1
ATOM 1642 C CA . ARG A 1 200 ? -15.767 6.508 38.805 1.00 73.62 200 ARG A CA 1
ATOM 1643 C C . ARG A 1 200 ? -15.549 7.121 40.184 1.00 73.62 200 ARG A C 1
ATOM 1645 O O . ARG A 1 200 ? -16.374 6.896 41.063 1.00 73.62 200 ARG A O 1
ATOM 1652 N N . SER A 1 201 ? -14.485 7.897 40.384 1.00 72.25 201 SER A N 1
ATOM 1653 C CA . SER A 1 201 ? -14.231 8.541 41.676 1.00 72.25 201 SER A CA 1
ATOM 1654 C C . SER A 1 201 ? -15.283 9.602 42.003 1.00 72.25 201 SER A C 1
ATOM 1656 O O . SER A 1 201 ? -15.765 9.633 43.130 1.00 72.25 201 SER A O 1
ATOM 1658 N N . ARG A 1 202 ? -15.744 10.387 41.019 1.00 76.81 202 ARG A N 1
ATOM 1659 C CA . ARG A 1 202 ? -16.866 11.327 41.194 1.00 76.81 202 ARG A CA 1
ATOM 1660 C C . ARG A 1 202 ? -18.185 10.623 41.502 1.00 76.81 202 ARG A C 1
ATOM 1662 O O . ARG A 1 202 ? -18.925 11.110 42.346 1.00 76.81 202 ARG A O 1
ATOM 1669 N N . ALA A 1 203 ? -18.475 9.485 40.872 1.00 69.38 203 ALA A N 1
ATOM 1670 C CA . ALA A 1 203 ? -19.662 8.687 41.186 1.00 69.38 203 ALA A CA 1
ATOM 1671 C C . ALA A 1 203 ? -19.621 8.135 42.625 1.00 69.38 203 ALA A C 1
ATOM 1673 O O . ALA A 1 203 ? -20.652 8.090 43.297 1.00 69.38 203 ALA A O 1
ATOM 1674 N N . ILE A 1 204 ? -18.428 7.775 43.117 1.00 71.44 204 ILE A N 1
ATOM 1675 C CA . ILE A 1 204 ? -18.201 7.357 44.509 1.00 71.44 204 ILE A CA 1
ATOM 1676 C C . ILE A 1 204 ? -18.352 8.547 45.474 1.00 71.44 204 ILE A C 1
ATOM 1678 O O . ILE A 1 204 ? -19.052 8.428 46.477 1.00 71.44 204 ILE A O 1
ATOM 1682 N N . GLU A 1 205 ? -17.750 9.703 45.175 1.00 69.56 205 GLU A N 1
ATOM 1683 C CA . GLU A 1 205 ? -17.821 10.913 46.015 1.00 69.56 205 GLU A CA 1
ATOM 1684 C C . GLU A 1 205 ? -19.222 11.537 46.065 1.00 69.56 205 GLU A C 1
ATOM 1686 O O . GLU A 1 205 ? -19.631 12.052 47.103 1.00 69.56 205 GLU A O 1
ATOM 1691 N N . GLN A 1 206 ? -19.990 11.462 44.975 1.00 73.50 206 GLN A N 1
ATOM 1692 C CA . GLN A 1 206 ? -21.378 11.939 44.920 1.00 73.50 206 GLN A CA 1
ATOM 1693 C C . GLN A 1 206 ? -22.370 10.995 45.617 1.00 73.50 206 GLN A C 1
ATOM 1695 O O . GLN A 1 206 ? -23.575 11.234 45.573 1.00 73.50 206 GLN A O 1
ATOM 1700 N N . GLY A 1 207 ? -21.888 9.931 46.272 1.00 54.34 207 GLY A N 1
ATOM 1701 C CA . GLY A 1 207 ? -22.734 9.016 47.034 1.00 54.34 207 GLY A CA 1
ATOM 1702 C C . GLY A 1 207 ? -23.681 8.190 46.165 1.00 54.34 207 GLY A C 1
ATOM 1703 O O . GLY A 1 207 ? -24.619 7.594 46.687 1.00 54.34 207 GLY A O 1
ATOM 1704 N N . LEU A 1 208 ? -23.427 8.100 44.856 1.00 51.81 208 LEU A N 1
ATOM 1705 C CA . LEU A 1 208 ? -24.194 7.283 43.913 1.00 51.81 208 LEU A CA 1
ATOM 1706 C C . LEU A 1 208 ? -23.726 5.815 43.927 1.00 51.81 208 LEU A C 1
ATOM 1708 O O . LEU A 1 208 ? -23.641 5.147 42.899 1.00 51.81 208 LEU A O 1
ATOM 1712 N N . VAL A 1 209 ? -23.414 5.312 45.122 1.00 46.88 209 VAL A N 1
ATOM 1713 C CA . VAL A 1 209 ? -23.236 3.889 45.407 1.00 46.88 209 VAL A CA 1
ATOM 1714 C C . VAL A 1 209 ? -24.212 3.546 46.525 1.00 46.88 209 VAL A C 1
ATOM 1716 O O . VAL A 1 209 ? -23.874 3.544 47.708 1.00 46.88 209 VAL A O 1
ATOM 1719 N N . GLU A 1 210 ? -25.459 3.274 46.148 1.00 50.44 210 GLU A N 1
ATOM 1720 C CA . GLU A 1 210 ? -26.355 2.522 47.018 1.00 50.44 210 GLU A CA 1
ATOM 1721 C C . GLU A 1 210 ? -25.797 1.099 47.162 1.00 50.44 210 GLU A C 1
ATOM 1723 O O . GLU A 1 210 ? -25.739 0.344 46.192 1.00 50.44 210 GLU A O 1
ATOM 1728 N N . GLY A 1 211 ? -25.395 0.724 48.380 1.00 42.62 211 GLY A N 1
ATOM 1729 C CA . GLY A 1 211 ? -25.336 -0.685 48.778 1.00 42.62 211 GLY A CA 1
ATOM 1730 C C . GLY A 1 211 ? -24.022 -1.188 49.374 1.00 42.62 211 GLY A C 1
ATOM 1731 O O . GLY A 1 211 ? -23.229 -1.818 48.689 1.00 42.62 211 GLY A O 1
ATOM 1732 N N . ALA A 1 212 ? -23.898 -0.985 50.690 1.00 41.34 212 ALA A N 1
ATOM 1733 C CA . ALA A 1 212 ? -23.396 -1.912 51.715 1.00 41.34 212 ALA A CA 1
ATOM 1734 C C . ALA A 1 212 ? -22.027 -2.610 51.551 1.00 41.34 212 ALA A C 1
ATOM 1736 O O . ALA A 1 212 ? -21.777 -3.420 50.662 1.00 41.34 212 ALA A O 1
ATOM 1737 N N . GLY A 1 213 ? -21.179 -2.405 52.563 1.00 45.81 213 GLY A N 1
ATOM 1738 C CA . GLY A 1 213 ? -19.975 -3.193 52.781 1.00 45.81 213 GLY A CA 1
ATOM 1739 C C . GLY A 1 213 ? -20.250 -4.668 53.105 1.00 45.81 213 GLY A C 1
ATOM 1740 O O . GLY A 1 213 ? -21.114 -5.000 53.913 1.00 45.81 213 GLY A O 1
ATOM 1741 N N . ALA A 1 214 ? -19.422 -5.532 52.522 1.00 36.59 214 ALA A N 1
ATOM 1742 C CA . ALA A 1 214 ? -19.019 -6.836 53.043 1.00 36.59 214 ALA A CA 1
ATOM 1743 C C . ALA A 1 214 ? -17.611 -7.155 52.481 1.00 36.59 214 ALA A C 1
ATOM 1745 O O . ALA A 1 214 ? -17.311 -6.753 51.353 1.00 36.59 214 ALA A O 1
ATOM 1746 N N . PRO A 1 215 ? -16.715 -7.815 53.244 1.00 48.25 215 PRO A N 1
ATOM 1747 C CA . PRO A 1 215 ? -15.326 -8.055 52.836 1.00 48.25 215 PRO A CA 1
ATOM 1748 C C . PRO A 1 215 ? -15.262 -8.992 51.616 1.00 48.25 215 PRO A C 1
ATOM 1750 O O . PRO A 1 215 ? -16.214 -9.742 51.382 1.00 48.25 215 PRO A O 1
ATOM 1753 N N . PRO A 1 216 ? -14.163 -8.991 50.832 1.00 45.06 216 PRO A N 1
ATOM 1754 C CA . PRO A 1 216 ? -14.084 -9.776 49.607 1.00 45.06 216 PRO A CA 1
ATOM 1755 C C . PRO A 1 216 ? -14.120 -11.269 49.945 1.00 45.06 216 PRO A C 1
ATOM 1757 O O . PRO A 1 216 ? -13.120 -11.870 50.340 1.00 45.06 216 PRO A O 1
ATOM 1760 N N . ALA A 1 217 ? -15.288 -11.884 49.773 1.00 40.22 217 ALA A N 1
ATOM 1761 C CA . ALA A 1 217 ? -15.395 -13.326 49.678 1.00 40.22 217 ALA A CA 1
ATOM 1762 C C . ALA A 1 217 ? -14.521 -13.778 48.499 1.00 40.22 217 ALA A C 1
ATOM 1764 O O . ALA A 1 217 ? -14.631 -13.246 47.390 1.00 40.22 217 ALA A O 1
ATOM 1765 N N . LYS A 1 218 ? -13.622 -14.735 48.759 1.00 42.56 218 LYS A N 1
ATOM 1766 C CA . LYS A 1 218 ? -12.794 -15.394 47.744 1.00 42.56 218 LYS A CA 1
ATOM 1767 C C . LYS A 1 218 ? -13.679 -15.760 46.552 1.00 42.56 218 LYS A C 1
ATOM 1769 O O . LYS A 1 218 ? -14.584 -16.581 46.692 1.00 42.56 218 LYS A O 1
ATOM 1774 N N . LYS A 1 219 ? -13.422 -15.159 45.387 1.00 45.03 219 LYS A N 1
ATOM 1775 C CA . LYS A 1 219 ? -14.024 -15.614 44.133 1.00 45.03 219 LYS A CA 1
ATOM 1776 C C . LYS A 1 219 ? -13.509 -17.029 43.891 1.00 45.03 219 LYS A C 1
ATOM 1778 O O . LYS A 1 219 ? -12.326 -17.216 43.627 1.00 45.03 219 LYS A O 1
ATOM 1783 N N . ALA A 1 220 ? -14.377 -18.022 44.039 1.00 42.94 220 ALA A N 1
ATOM 1784 C CA . ALA A 1 220 ? -14.121 -19.338 43.487 1.00 42.94 220 ALA A CA 1
ATOM 1785 C C . ALA A 1 220 ? -14.057 -19.176 41.962 1.00 42.94 220 ALA A C 1
ATOM 1787 O O . ALA A 1 220 ? -15.060 -18.838 41.332 1.00 42.94 220 ALA A O 1
ATOM 1788 N N . GLU A 1 221 ? -12.873 -19.355 41.380 1.00 52.06 221 GLU A N 1
ATOM 1789 C CA . GLU A 1 221 ? -12.710 -19.501 39.935 1.00 52.06 221 GLU A CA 1
ATOM 1790 C C . GLU A 1 221 ? -13.464 -20.760 39.496 1.00 52.06 221 GLU A C 1
ATOM 1792 O O . GLU A 1 221 ? -12.967 -21.883 39.587 1.00 52.06 221 GLU A O 1
ATOM 1797 N N . THR A 1 222 ? -14.704 -20.589 39.056 1.00 57.19 222 THR A N 1
ATOM 1798 C CA . THR A 1 222 ? -15.453 -21.642 38.376 1.00 57.19 222 THR A CA 1
ATOM 1799 C C . THR A 1 222 ? -14.936 -21.696 36.946 1.00 57.19 222 THR A C 1
ATOM 1801 O O . THR A 1 222 ? -15.282 -20.862 36.116 1.00 57.19 222 THR A O 1
ATOM 1804 N N . LYS A 1 223 ? -14.035 -22.642 36.668 1.00 64.75 223 LYS A N 1
ATOM 1805 C CA . LYS A 1 223 ? -13.565 -22.911 35.303 1.00 64.75 223 LYS A CA 1
ATOM 1806 C C . LYS A 1 223 ? -14.703 -23.539 34.491 1.00 64.75 223 LYS A C 1
ATOM 1808 O O . LYS A 1 223 ? -15.432 -24.381 35.015 1.00 64.75 223 LYS A O 1
ATOM 1813 N N . LEU A 1 224 ? -14.844 -23.141 33.223 1.00 63.25 224 LEU A N 1
ATOM 1814 C CA . LEU A 1 224 ? -15.770 -23.782 32.283 1.00 63.25 224 LEU A CA 1
ATOM 1815 C C . LEU A 1 224 ? -15.448 -25.273 32.162 1.00 63.25 224 LEU A C 1
ATOM 1817 O O . LEU A 1 224 ? -14.280 -25.666 32.119 1.00 63.25 224 LEU A O 1
ATOM 1821 N N . THR A 1 225 ? -16.481 -26.103 32.045 1.00 73.81 225 THR A N 1
ATOM 1822 C CA . THR A 1 225 ? -16.281 -27.494 31.619 1.00 73.81 225 THR A CA 1
ATOM 1823 C C . THR A 1 225 ? -15.763 -27.530 30.175 1.00 73.81 225 THR A C 1
ATOM 1825 O O . THR A 1 225 ? -15.961 -26.588 29.401 1.00 73.81 225 THR A O 1
ATOM 1828 N N . GLN A 1 226 ? -15.083 -28.613 29.788 1.00 67.81 226 GLN A N 1
ATOM 1829 C CA . GLN A 1 226 ? -14.414 -28.718 28.484 1.00 67.81 226 GLN A CA 1
ATOM 1830 C C . GLN A 1 226 ? -15.373 -28.514 27.292 1.00 67.81 226 GLN A C 1
ATOM 1832 O O . GLN A 1 226 ? -14.989 -27.911 26.287 1.00 67.81 226 GLN A O 1
ATOM 1837 N N . ASP A 1 227 ? -16.631 -28.940 27.427 1.00 62.84 227 ASP A N 1
ATOM 1838 C CA . ASP A 1 227 ? -17.664 -28.757 26.404 1.00 62.84 227 ASP A CA 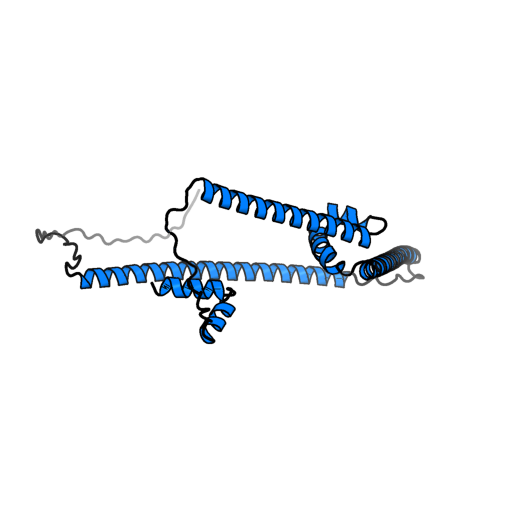1
ATOM 1839 C C . ASP A 1 227 ? -18.148 -27.306 26.318 1.00 62.84 227 ASP A C 1
ATOM 1841 O O . ASP A 1 227 ? -18.296 -26.756 25.227 1.00 62.84 227 ASP A O 1
ATOM 1845 N N . GLN A 1 228 ? -18.306 -26.630 27.456 1.00 63.84 228 GLN A N 1
ATOM 1846 C CA . GLN A 1 228 ? -18.698 -25.222 27.486 1.00 63.84 228 GLN A CA 1
ATOM 1847 C C . GLN A 1 228 ? -17.584 -24.303 26.958 1.00 63.84 228 GLN A C 1
ATOM 1849 O O . GLN A 1 228 ? -17.871 -23.337 26.253 1.00 63.84 228 GLN A O 1
ATOM 1854 N N . ALA A 1 229 ? -16.314 -24.631 27.213 1.00 71.56 229 ALA A N 1
ATOM 1855 C CA . ALA A 1 229 ? -15.176 -23.922 26.624 1.00 71.56 229 ALA A CA 1
ATOM 1856 C C . ALA A 1 229 ? -15.115 -24.099 25.094 1.00 71.56 229 ALA A C 1
ATOM 1858 O O . ALA A 1 229 ? -14.749 -23.174 24.364 1.00 71.56 229 ALA A O 1
ATOM 1859 N N . ARG A 1 230 ? -15.520 -25.269 24.578 1.00 68.50 230 ARG A N 1
ATOM 1860 C CA . ARG A 1 230 ? -15.627 -25.513 23.132 1.00 68.50 230 ARG A CA 1
ATOM 1861 C C . ARG A 1 230 ? -16.742 -24.676 22.498 1.00 68.50 230 ARG A C 1
ATOM 1863 O O . ARG A 1 230 ? -16.520 -24.099 21.436 1.00 68.50 230 ARG A O 1
ATOM 1870 N N . VAL A 1 231 ? -17.900 -24.561 23.152 1.00 62.09 231 VAL A N 1
ATOM 1871 C CA . VAL A 1 231 ? -19.003 -23.700 22.684 1.00 62.09 231 VAL A CA 1
ATOM 1872 C C . VAL A 1 231 ? -18.611 -22.220 22.731 1.00 62.09 231 VAL A C 1
ATOM 1874 O O . VAL A 1 231 ? -18.848 -21.505 21.760 1.00 62.09 231 VAL A O 1
ATOM 1877 N N . ALA A 1 232 ? -17.920 -21.774 23.785 1.00 75.31 232 ALA A N 1
ATOM 1878 C CA . ALA A 1 232 ? -17.398 -20.409 23.874 1.00 75.31 232 ALA A CA 1
ATOM 1879 C C . ALA A 1 232 ? -16.454 -20.074 22.703 1.00 75.31 232 ALA A C 1
ATOM 1881 O O . ALA A 1 232 ? -16.596 -19.025 22.074 1.00 75.31 232 ALA A O 1
ATOM 1882 N N . ARG A 1 233 ? -15.551 -21.002 22.342 1.00 77.31 233 ARG A N 1
ATOM 1883 C CA . ARG A 1 233 ? -14.672 -20.845 21.170 1.00 77.31 233 ARG A CA 1
ATOM 1884 C C . ARG A 1 233 ? -15.428 -20.824 19.845 1.00 77.31 233 ARG A C 1
ATOM 1886 O O . ARG A 1 233 ? -15.081 -20.017 18.993 1.00 77.31 233 ARG A O 1
ATOM 1893 N N . LEU A 1 234 ? -16.447 -21.668 19.666 1.00 72.50 234 LEU A N 1
ATOM 1894 C CA . LEU A 1 234 ? -17.278 -21.669 18.452 1.00 72.50 234 LEU A CA 1
ATOM 1895 C C . LEU A 1 234 ? -18.071 -20.366 18.285 1.00 72.50 234 LEU A C 1
ATOM 1897 O O . LEU A 1 234 ? -18.244 -19.896 17.166 1.00 72.50 234 LEU A O 1
ATOM 1901 N N . LEU A 1 235 ? -18.514 -19.769 19.391 1.00 68.94 235 LEU A N 1
ATOM 1902 C CA . LEU A 1 235 ? -19.183 -18.467 19.405 1.00 68.94 235 LEU A CA 1
ATOM 1903 C C . LEU A 1 235 ? -18.200 -17.286 19.306 1.00 68.94 235 LEU A C 1
ATOM 1905 O O . LEU A 1 235 ? -18.636 -16.142 19.204 1.00 68.94 235 LEU A O 1
ATOM 1909 N N . GLY A 1 236 ? -16.885 -17.538 19.351 1.00 77.44 236 GLY A N 1
ATOM 1910 C CA . GLY A 1 236 ? -15.851 -16.500 19.328 1.00 77.44 236 GLY A CA 1
ATOM 1911 C C . GLY A 1 236 ? -15.844 -15.600 20.570 1.00 77.44 236 GLY A C 1
ATOM 1912 O O . GLY A 1 236 ? -15.362 -14.470 20.510 1.00 77.44 236 GLY A O 1
ATOM 1913 N N . VAL A 1 237 ? -16.396 -16.070 21.693 1.00 80.44 237 VAL A N 1
ATOM 1914 C CA . VAL A 1 237 ? -16.549 -15.292 22.931 1.00 80.44 237 VAL A CA 1
ATOM 1915 C C . VAL A 1 237 ? -15.522 -15.751 23.967 1.00 80.44 237 VAL A C 1
ATOM 1917 O O . VAL A 1 237 ? -15.233 -16.941 24.087 1.00 80.44 237 VAL A O 1
ATOM 1920 N N . SER A 1 238 ? -14.963 -14.812 24.740 1.00 77.38 238 SER A N 1
ATOM 1921 C CA . SER A 1 238 ? -14.020 -15.153 25.811 1.00 77.38 238 SER A CA 1
ATOM 1922 C C . SER A 1 238 ? -14.693 -15.974 26.916 1.00 77.38 238 SER A C 1
ATOM 1924 O O . SER A 1 238 ? -15.860 -15.756 27.252 1.00 77.38 238 SER A O 1
ATOM 1926 N N . GLU A 1 239 ? -13.939 -16.901 27.510 1.00 73.19 239 GLU A N 1
ATOM 1927 C CA . GLU A 1 239 ? -14.442 -17.857 28.509 1.00 73.19 239 GLU A CA 1
ATOM 1928 C C . GLU A 1 239 ? -15.127 -17.158 29.701 1.00 73.19 239 GLU A C 1
ATOM 1930 O O . GLU A 1 239 ? -16.168 -17.607 30.175 1.00 73.19 239 GLU A O 1
ATOM 1935 N N . GLU A 1 240 ? -14.632 -15.988 30.111 1.00 76.06 240 GLU A N 1
ATOM 1936 C CA . GLU A 1 240 ? -15.232 -15.178 31.180 1.00 76.06 240 GLU A CA 1
ATOM 1937 C C . GLU A 1 240 ? -16.593 -14.569 30.812 1.00 76.06 240 GLU A C 1
ATOM 1939 O O . GLU A 1 240 ? -17.486 -14.474 31.657 1.00 76.06 240 GLU A O 1
ATOM 1944 N N . LYS A 1 241 ? -16.770 -14.133 29.557 1.00 75.19 241 LYS A N 1
ATOM 1945 C CA . LYS A 1 241 ? -18.052 -13.591 29.083 1.00 75.19 241 LYS A CA 1
ATOM 1946 C C . LYS A 1 241 ? -19.085 -14.704 28.950 1.00 75.19 241 LYS A C 1
ATOM 1948 O O . LYS A 1 241 ? -20.238 -14.500 29.320 1.00 75.19 241 LYS A O 1
ATOM 1953 N N . TYR A 1 242 ? -18.655 -15.878 28.497 1.00 78.38 242 TYR A N 1
ATOM 1954 C CA . TYR A 1 242 ? -19.522 -17.042 28.369 1.00 78.38 242 TYR A CA 1
ATOM 1955 C C . TYR A 1 242 ? -19.962 -17.595 29.740 1.00 78.38 242 TYR A C 1
ATOM 1957 O O . TYR A 1 242 ? -21.144 -17.867 29.939 1.00 78.38 242 TYR A O 1
ATOM 1965 N N . LEU A 1 243 ? -19.059 -17.649 30.731 1.00 75.69 243 LEU A N 1
ATOM 1966 C CA . LEU A 1 243 ? -19.392 -17.996 32.125 1.00 75.69 243 LEU A CA 1
ATOM 1967 C C . LEU A 1 243 ? -20.441 -17.067 32.731 1.00 75.69 243 LEU A C 1
ATOM 1969 O O . LEU A 1 243 ? -21.396 -17.531 33.349 1.00 75.69 243 LEU A O 1
ATOM 1973 N N . LYS A 1 244 ? -20.284 -15.753 32.538 1.00 73.38 244 LYS A N 1
ATOM 1974 C CA . LYS A 1 244 ? -21.253 -14.769 33.038 1.00 73.38 244 LYS A CA 1
ATOM 1975 C C . LYS A 1 244 ? -22.624 -14.928 32.388 1.00 73.38 244 LYS A C 1
ATOM 1977 O O . LYS A 1 244 ? -23.628 -14.739 33.065 1.00 73.38 244 LYS A O 1
ATOM 1982 N N . GLN A 1 245 ? -22.670 -15.279 31.103 1.00 72.19 245 GLN A N 1
ATOM 1983 C CA . GLN A 1 245 ? -23.926 -15.545 30.401 1.00 72.19 245 GLN A CA 1
ATOM 1984 C C . GLN A 1 245 ? -24.611 -16.812 30.919 1.00 72.19 245 GLN A C 1
ATOM 1986 O O . GLN A 1 245 ? -25.815 -16.787 31.143 1.00 72.19 245 GLN A O 1
ATOM 1991 N N . LEU A 1 246 ? -23.859 -17.884 31.183 1.00 67.94 246 LEU A N 1
ATOM 1992 C CA . LEU A 1 246 ? -24.407 -19.106 31.780 1.00 67.94 246 LEU A CA 1
ATOM 1993 C C . LEU A 1 246 ? -24.933 -18.873 33.205 1.00 67.94 246 LEU A C 1
ATOM 1995 O O . LEU A 1 246 ? -26.057 -19.252 33.509 1.00 67.94 246 LEU A O 1
ATOM 1999 N N . GLN A 1 247 ? -24.177 -18.174 34.056 1.00 64.56 247 GLN A N 1
ATOM 2000 C CA . GLN A 1 247 ? -24.596 -17.868 35.432 1.00 64.56 247 GLN A CA 1
ATOM 2001 C C . GLN A 1 247 ? -25.800 -16.915 35.504 1.00 64.56 247 GLN A C 1
ATOM 2003 O O . GLN A 1 247 ? -26.545 -16.938 36.481 1.00 64.56 247 GLN A O 1
ATOM 2008 N N . ALA A 1 248 ? -25.993 -16.067 34.490 1.00 65.00 248 ALA A N 1
ATOM 2009 C CA . ALA A 1 248 ? -27.175 -15.215 34.377 1.00 65.00 248 ALA A CA 1
ATOM 2010 C C . ALA A 1 248 ? -28.436 -15.994 33.965 1.00 65.00 248 ALA A C 1
ATOM 2012 O O . ALA A 1 248 ? -29.534 -15.513 34.214 1.00 65.00 248 ALA A O 1
ATOM 2013 N N . LEU A 1 249 ? -28.277 -17.168 33.344 1.00 56.69 249 LEU A N 1
ATOM 2014 C CA . LEU A 1 249 ? -29.375 -18.041 32.917 1.00 56.69 249 LEU A CA 1
ATOM 2015 C C . LEU A 1 249 ? -29.786 -19.065 33.989 1.00 56.69 249 LEU A C 1
ATOM 2017 O O . LEU A 1 249 ? -30.869 -19.631 33.894 1.00 56.69 249 LEU A O 1
ATOM 2021 N N . GLU A 1 250 ? -28.944 -19.310 34.998 1.00 53.25 250 GLU A N 1
ATOM 2022 C CA . GLU A 1 250 ? -29.238 -20.197 36.139 1.00 53.25 250 GLU A CA 1
ATOM 2023 C C . GLU A 1 250 ? -29.921 -19.477 37.326 1.00 53.25 250 GLU A C 1
ATOM 2025 O O . GLU A 1 250 ? -30.141 -20.091 38.373 1.00 53.25 250 GLU A O 1
ATOM 2030 N N . LYS A 1 251 ? -30.268 -18.191 37.178 1.00 44.53 251 LYS A N 1
ATOM 2031 C CA . LYS A 1 251 ? -31.101 -17.414 38.114 1.00 44.53 251 LYS A CA 1
ATOM 2032 C C . LYS A 1 251 ? -32.491 -17.181 37.540 1.00 44.53 251 LYS A C 1
ATOM 2034 O O . LYS A 1 251 ? -33.443 -17.202 38.349 1.00 44.53 251 LYS A O 1
#